Protein AF-A0A2G5SBE0-F1 (afdb_monomer)

Solvent-accessible surface area (backbone atoms only — not comparable to full-atom values): 17166 Å² total; per-residue (Å²): 118,76,70,78,76,49,57,70,68,58,45,41,64,58,53,71,43,64,33,50,46,56,63,40,67,74,51,54,71,70,54,45,53,48,48,51,66,72,38,39,76,61,64,76,64,55,46,28,41,34,40,39,38,59,50,98,74,20,34,34,27,44,30,40,73,41,79,47,102,86,47,60,42,67,47,73,45,75,64,39,30,38,46,42,68,57,83,65,77,87,58,91,88,47,48,80,45,80,55,92,90,40,82,40,39,35,37,75,44,100,82,74,27,42,31,40,42,42,72,88,60,61,66,59,59,50,52,32,47,51,51,49,56,49,39,76,69,69,40,88,84,49,45,45,31,42,36,33,64,39,88,70,78,74,74,67,91,53,84,85,44,59,33,34,37,39,31,52,53,55,70,55,47,63,76,66,56,60,91,70,60,50,53,43,33,40,34,38,35,74,41,86,53,77,73,71,78,94,46,71,74,35,56,21,38,29,39,34,37,36,30,35,26,80,40,50,60,56,50,73,73,55,50,56,21,33,33,38,38,38,38,30,43,60,60,28,64,52,66,57,56,14,53,48,49,41,33,41,76,68,65,74,41,54,84,57,49,77,45,80,47,77,46,71,56,67,63,45,27,67,86,65,49,52,58,77,48,36,38,64,68,34,72,52,77,82,78,56,93,88,58,80,74,85,86,71,97,66,73,71,127

Foldseek 3Di:
DCLVVDPLVVNLVQLVDLLSVLVCLLPDPVSLVSSCVSCVVVLVQFAAWEFEPADQKTFIWTWHFDDDPFATDTDTDDTSEIEHEQPDDDDPPWDWGDWPNDTWTWDQDPVRHIYIYDNDDDPLVVVLRSVVSVCVRSHPPHQYEYEHADLDDRDHPDAPHEYAYAYADVVSVQVPDDPRYAYQHYHYEEPPDPPPVPGCVLVHQEYHYEYEQVCVLVSLVRHQHAYYAYEYDDAHDLLSLLVSLLCVVVVNDNVNHNYYHYHYDDQAHPVRHGPVCSCVSNVHDDDDPPDDDDDDPDGDD

Secondary structure (DSSP, 8-state):
-GGGGS-HHHHHHHHSSHHHHHHHTTS-HHHHHHHHHHSHHHHTT--EEEEEESSSSEEEEEEEEEEETTEEEEEEEEEEEEEEETTSPPPTTPEEEEETTEEEEEEE-TTS-EEEEESSS-HHHHHHHHHHHHHHHH-TTSEEEEEE-SS-------TT-EEEEEES-HHHHHHH--TT-EEEEEEEEEE-PPP-TT-GGGG-SEEEEEEEHHHHHHHHHH--SSEEEEEEES---HHHHHHHHHHHHTTSS-TT--EEEEEE-SSB-TTS-BTTHHHHHTTPPPPPTTSPPPPPSS---

Radius of gyration: 23.08 Å; Cα contacts (8 Å, |Δi|>4): 508; chains: 1; bounding box: 57×35×74 Å

Mean predicted aligned error: 10.97 Å

Structure (mmCIF, N/CA/C/O backbone):
data_AF-A0A2G5SBE0-F1
#
_entry.id   AF-A0A2G5SBE0-F1
#
loop_
_atom_site.group_PDB
_atom_site.id
_atom_site.type_symbol
_atom_site.label_atom_id
_atom_site.label_alt_id
_atom_site.label_comp_id
_atom_site.label_asym_id
_atom_site.label_entity_id
_atom_site.label_seq_id
_atom_site.pdbx_PDB_ins_code
_atom_site.Cartn_x
_atom_site.Cartn_y
_atom_site.Cartn_z
_atom_site.occupancy
_atom_site.B_iso_or_equiv
_atom_site.auth_seq_id
_atom_site.auth_comp_id
_atom_site.auth_asym_id
_atom_site.auth_atom_id
_atom_site.pdbx_PDB_model_num
ATOM 1 N N . MET A 1 1 ? 12.880 -0.432 -35.230 1.00 62.12 1 MET A N 1
ATOM 2 C CA . MET A 1 1 ? 12.682 -1.667 -34.439 1.00 62.12 1 MET A CA 1
ATOM 3 C C . MET A 1 1 ? 11.795 -2.584 -35.266 1.00 62.12 1 MET A C 1
ATOM 5 O O . MET A 1 1 ? 10.717 -2.136 -35.633 1.00 62.12 1 MET A O 1
ATOM 9 N N . LYS A 1 2 ? 12.236 -3.812 -35.580 1.00 76.56 2 LYS A N 1
ATOM 10 C CA . LYS A 1 2 ? 11.525 -4.746 -36.486 1.00 76.56 2 LYS A CA 1
ATOM 11 C C . LYS A 1 2 ? 10.109 -5.113 -36.027 1.00 76.56 2 LYS A C 1
ATOM 13 O O . LYS A 1 2 ? 9.305 -5.589 -36.809 1.00 76.56 2 LYS A O 1
ATOM 18 N N . LEU A 1 3 ? 9.787 -4.847 -34.761 1.00 74.06 3 LEU A N 1
ATOM 19 C CA . LEU A 1 3 ? 8.467 -5.102 -34.196 1.00 74.06 3 LEU A CA 1
ATOM 20 C C . LEU A 1 3 ? 7.331 -4.386 -34.950 1.00 74.06 3 LEU A C 1
ATOM 22 O O . LEU A 1 3 ? 6.236 -4.923 -35.059 1.00 74.06 3 LEU A O 1
ATOM 26 N N . LEU A 1 4 ? 7.617 -3.189 -35.480 1.00 73.25 4 LEU A N 1
ATOM 27 C CA . LEU A 1 4 ? 6.663 -2.378 -36.245 1.00 73.25 4 LEU A CA 1
ATOM 28 C C . LEU A 1 4 ? 6.372 -2.961 -37.640 1.00 73.25 4 LEU A C 1
ATOM 30 O O . LEU A 1 4 ? 5.412 -2.552 -38.281 1.00 73.25 4 LEU A O 1
ATOM 34 N N . GLU A 1 5 ? 7.208 -3.886 -38.118 1.00 84.62 5 GLU A N 1
ATOM 35 C CA . GLU A 1 5 ? 7.083 -4.506 -39.443 1.00 84.62 5 GLU A CA 1
ATOM 36 C C . GLU A 1 5 ? 6.160 -5.734 -39.413 1.00 84.62 5 GLU A C 1
ATOM 38 O O . GLU A 1 5 ? 5.718 -6.201 -40.462 1.00 84.62 5 GLU A O 1
ATOM 43 N N . PHE A 1 6 ? 5.842 -6.261 -38.225 1.00 85.62 6 PHE A N 1
ATOM 44 C CA . PHE A 1 6 ? 4.927 -7.392 -38.092 1.00 85.62 6 PHE A CA 1
ATOM 45 C C . PHE A 1 6 ? 3.464 -6.979 -38.301 1.00 85.62 6 PHE A C 1
ATOM 47 O O . PHE A 1 6 ? 3.088 -5.862 -37.945 1.00 85.62 6 PHE A O 1
ATOM 54 N N . PRO A 1 7 ? 2.598 -7.885 -38.795 1.00 88.81 7 PRO A N 1
ATOM 55 C CA . PRO A 1 7 ? 1.156 -7.660 -38.830 1.00 88.81 7 PRO A CA 1
ATOM 56 C C . PRO A 1 7 ? 0.572 -7.381 -37.440 1.00 88.81 7 PRO A C 1
ATOM 58 O O . PRO A 1 7 ? 1.041 -7.932 -36.444 1.00 88.81 7 PRO A O 1
ATOM 61 N N . VAL A 1 8 ? -0.514 -6.604 -37.383 1.00 85.19 8 VAL A N 1
ATOM 62 C CA . VAL A 1 8 ? -1.186 -6.203 -36.129 1.00 85.19 8 VAL A CA 1
ATOM 63 C C . VAL A 1 8 ? -1.517 -7.398 -35.230 1.00 85.19 8 VAL A C 1
ATOM 65 O O . VAL A 1 8 ? -1.326 -7.311 -34.023 1.00 85.19 8 VAL A O 1
ATOM 68 N N . LEU A 1 9 ? -1.949 -8.527 -35.801 1.00 86.19 9 LEU A N 1
ATOM 69 C CA . LEU A 1 9 ? -2.255 -9.734 -35.025 1.00 86.19 9 LEU A CA 1
ATOM 70 C C . LEU A 1 9 ? -1.014 -10.292 -34.309 1.00 86.19 9 LEU A C 1
ATOM 72 O O . LEU A 1 9 ? -1.076 -10.641 -33.137 1.00 86.19 9 LEU A O 1
ATOM 76 N N . VAL A 1 10 ? 0.135 -10.322 -34.987 1.00 84.94 10 VAL A N 1
ATOM 77 C CA . VAL A 1 10 ? 1.400 -10.787 -34.395 1.00 84.94 10 VAL A CA 1
ATOM 78 C C . VAL A 1 10 ? 1.875 -9.808 -33.322 1.00 84.94 10 VAL A C 1
ATOM 80 O O . VAL A 1 10 ? 2.334 -10.228 -32.265 1.00 84.94 10 VAL A O 1
ATOM 83 N N . GLN A 1 11 ? 1.718 -8.501 -33.555 1.00 84.25 11 GLN A N 1
ATOM 84 C CA . GLN A 1 11 ? 1.995 -7.486 -32.536 1.00 84.25 11 GLN A CA 1
ATOM 85 C C . GLN A 1 11 ? 1.109 -7.682 -31.297 1.00 84.25 11 GLN A C 1
ATOM 87 O O . GLN A 1 11 ? 1.606 -7.608 -30.178 1.00 84.25 11 GLN A O 1
ATOM 92 N N . GLN A 1 12 ? -0.184 -7.972 -31.484 1.00 84.00 12 GLN A N 1
ATOM 93 C CA . GLN A 1 12 ? -1.106 -8.261 -30.385 1.00 84.00 12 GLN A CA 1
ATOM 94 C C . GLN A 1 12 ? -0.644 -9.468 -29.574 1.00 84.00 12 GLN A C 1
ATOM 96 O O . GLN A 1 12 ? -0.510 -9.318 -28.366 1.00 84.00 12 GLN A O 1
ATOM 101 N N . MET A 1 13 ? -0.304 -10.581 -30.229 1.00 85.12 13 MET A N 1
ATOM 102 C CA . MET A 1 13 ? 0.218 -11.780 -29.561 1.00 85.12 13 MET A CA 1
ATOM 103 C C . MET A 1 13 ? 1.490 -11.490 -28.756 1.00 85.12 13 MET A C 1
ATOM 105 O O . MET A 1 13 ? 1.641 -11.954 -27.633 1.00 85.12 13 MET A O 1
ATOM 109 N N . ILE A 1 14 ? 2.403 -10.669 -29.287 1.00 82.56 14 ILE A N 1
ATOM 110 C CA . ILE A 1 14 ? 3.606 -10.255 -28.547 1.00 82.56 14 ILE A CA 1
ATOM 111 C C . ILE A 1 14 ? 3.232 -9.446 -27.295 1.00 82.56 14 ILE A C 1
ATOM 113 O O . ILE A 1 14 ? 3.884 -9.564 -26.259 1.00 82.56 14 ILE A O 1
ATOM 117 N N . PHE A 1 15 ? 2.196 -8.613 -27.372 1.00 83.94 15 PHE A N 1
ATOM 118 C CA . PHE A 1 15 ? 1.782 -7.723 -26.286 1.00 83.94 15 PHE A CA 1
ATOM 119 C C . PHE A 1 15 ? 0.741 -8.309 -25.330 1.00 83.94 15 PHE A C 1
ATOM 121 O O . PHE A 1 15 ? 0.345 -7.607 -24.396 1.00 83.94 15 PHE A O 1
ATOM 128 N N . GLU A 1 16 ? 0.291 -9.546 -25.546 1.00 81.38 16 GLU A N 1
ATOM 129 C CA . GLU A 1 16 ? -0.640 -10.235 -24.645 1.00 81.38 16 GLU A CA 1
ATOM 130 C C . GLU A 1 16 ? -0.050 -10.359 -23.231 1.00 81.38 16 GLU A C 1
ATOM 132 O O . GLU A 1 16 ? -0.753 -10.120 -22.246 1.00 81.38 16 GLU A O 1
ATOM 137 N N . GLU A 1 17 ? 1.264 -10.566 -23.133 1.00 77.50 17 GLU A N 1
ATOM 138 C CA . GLU A 1 17 ? 1.999 -10.638 -21.870 1.00 77.50 17 GLU A CA 1
ATOM 139 C C . GLU A 1 17 ? 2.366 -9.249 -21.316 1.00 77.50 17 GLU A C 1
ATOM 141 O O . GLU A 1 17 ? 2.977 -8.414 -21.995 1.00 77.50 17 GLU A O 1
ATOM 146 N N . MET A 1 18 ? 2.031 -8.976 -20.045 1.00 75.19 18 MET A N 1
ATOM 147 C CA . MET A 1 18 ? 2.367 -7.694 -19.395 1.00 75.19 18 MET A CA 1
ATOM 148 C C . MET A 1 18 ? 3.876 -7.478 -19.241 1.00 75.19 18 MET A C 1
ATOM 150 O O . MET A 1 18 ? 4.334 -6.344 -19.388 1.00 75.19 18 MET A O 1
ATOM 154 N N . THR A 1 19 ? 4.654 -8.543 -19.041 1.00 76.69 19 THR A N 1
ATOM 155 C CA . THR A 1 19 ? 6.123 -8.486 -19.043 1.00 76.69 19 THR A CA 1
ATOM 156 C C . THR A 1 19 ? 6.667 -7.834 -20.315 1.00 76.69 19 THR A C 1
ATOM 158 O O . THR A 1 19 ? 7.518 -6.942 -20.250 1.00 76.69 19 THR A O 1
ATOM 161 N N . ASN A 1 20 ? 6.151 -8.239 -21.479 1.00 74.88 20 ASN A N 1
ATOM 162 C CA . ASN A 1 20 ? 6.606 -7.703 -22.758 1.00 74.88 20 ASN A CA 1
ATOM 163 C C . ASN A 1 20 ? 6.291 -6.212 -22.863 1.00 74.88 20 ASN A C 1
ATOM 165 O O . ASN A 1 20 ? 7.128 -5.441 -23.327 1.00 74.88 20 ASN A O 1
ATOM 169 N N . VAL A 1 21 ? 5.123 -5.781 -22.376 1.00 76.69 21 VAL A N 1
ATOM 170 C CA . VAL A 1 21 ? 4.791 -4.354 -22.328 1.00 76.69 21 VAL A CA 1
ATOM 171 C C . VAL A 1 21 ? 5.797 -3.591 -21.480 1.00 76.69 21 VAL A C 1
ATOM 173 O O . VAL A 1 21 ? 6.358 -2.628 -21.990 1.00 76.69 21 VAL A O 1
ATOM 176 N N . VAL A 1 22 ? 6.080 -4.038 -20.252 1.00 78.44 22 VAL A N 1
ATOM 177 C CA . VAL A 1 22 ? 7.026 -3.364 -19.343 1.00 78.44 22 VAL A CA 1
ATOM 178 C C . VAL A 1 22 ? 8.409 -3.221 -19.969 1.00 78.44 22 VAL A C 1
ATOM 180 O O . VAL A 1 22 ? 8.974 -2.129 -19.957 1.00 78.44 22 VAL A O 1
ATOM 183 N N . LEU A 1 23 ? 8.932 -4.286 -20.578 1.00 76.12 23 LEU A N 1
ATOM 184 C CA . LEU A 1 23 ? 10.208 -4.247 -21.295 1.00 76.12 23 LEU A CA 1
ATOM 185 C C . LEU A 1 23 ? 10.217 -3.201 -22.413 1.00 76.12 23 LEU A C 1
ATOM 187 O O . LEU A 1 23 ? 11.193 -2.475 -22.608 1.00 76.12 23 LEU A O 1
ATOM 191 N N . LEU A 1 24 ? 9.110 -3.098 -23.139 1.00 76.69 24 LEU A N 1
ATOM 192 C CA . LEU A 1 24 ? 8.976 -2.203 -24.278 1.00 76.69 24 LEU A CA 1
ATOM 193 C C . LEU A 1 24 ? 8.643 -0.758 -23.895 1.00 76.69 24 LEU A C 1
ATOM 195 O O . LEU A 1 24 ? 8.804 0.132 -24.733 1.00 76.69 24 LEU A O 1
ATOM 199 N N . LEU A 1 25 ? 8.283 -0.482 -22.636 1.00 78.12 25 LEU A N 1
ATOM 200 C CA . LEU A 1 25 ? 8.197 0.888 -22.107 1.00 78.12 25 LEU A CA 1
ATOM 201 C C . LEU A 1 25 ? 9.547 1.603 -22.105 1.00 78.12 25 LEU A C 1
ATOM 203 O O . LEU A 1 25 ? 9.610 2.830 -22.027 1.00 78.12 25 LEU A O 1
ATOM 207 N N . PHE A 1 26 ? 10.632 0.855 -22.239 1.00 74.69 26 PHE A N 1
ATOM 208 C CA . PHE A 1 26 ? 11.969 1.403 -22.405 1.00 74.69 26 PHE A CA 1
ATOM 209 C C . PHE A 1 26 ? 12.363 1.600 -23.876 1.00 74.69 26 PHE A C 1
ATOM 211 O O . PHE A 1 26 ? 13.450 2.090 -24.175 1.00 74.69 26 PHE A O 1
ATOM 218 N N . GLY A 1 27 ? 11.470 1.240 -24.801 1.00 75.50 27 GLY A N 1
ATOM 219 C CA . GLY A 1 27 ? 11.600 1.483 -26.230 1.00 75.50 27 GLY A CA 1
ATOM 220 C C . GLY A 1 27 ? 11.259 2.920 -26.641 1.00 75.50 27 GLY A C 1
ATOM 221 O O . GLY A 1 27 ? 11.039 3.815 -25.823 1.00 75.50 27 GLY A O 1
ATOM 222 N N . SER A 1 28 ? 11.210 3.150 -27.955 1.00 80.38 28 SER A N 1
ATOM 223 C CA . SER A 1 28 ? 10.923 4.473 -28.519 1.00 80.38 28 SER A CA 1
ATOM 224 C C . SER A 1 28 ? 9.461 4.895 -28.334 1.00 80.38 28 SER A C 1
ATOM 226 O O . SER A 1 28 ? 8.575 4.065 -28.130 1.00 80.38 28 SER A O 1
ATOM 228 N N . PHE A 1 29 ? 9.193 6.197 -28.483 1.00 83.81 29 PHE A N 1
ATOM 229 C CA . PHE A 1 29 ? 7.840 6.767 -28.452 1.00 83.81 29 PHE A CA 1
ATOM 230 C C . PHE A 1 29 ? 6.850 6.004 -29.352 1.00 83.81 29 PHE A C 1
ATOM 232 O O . PHE A 1 29 ? 5.765 5.639 -28.910 1.00 83.81 29 PHE A O 1
ATOM 239 N N . ASN A 1 30 ? 7.263 5.660 -30.575 1.00 84.88 30 ASN A N 1
ATOM 240 C CA . ASN A 1 30 ? 6.417 4.933 -31.527 1.00 84.88 30 ASN A CA 1
ATOM 241 C C . ASN A 1 30 ? 6.014 3.539 -31.023 1.00 84.88 30 ASN A C 1
ATOM 243 O O . ASN A 1 30 ? 4.903 3.090 -31.285 1.00 84.88 30 ASN A O 1
ATOM 247 N N . VAL A 1 31 ? 6.902 2.853 -30.295 1.00 84.69 31 VAL A N 1
ATOM 248 C CA . VAL A 1 31 ? 6.595 1.541 -29.703 1.00 84.69 31 VAL A CA 1
ATOM 249 C C . VAL A 1 31 ? 5.541 1.700 -28.611 1.00 84.69 31 VAL A C 1
ATOM 251 O O . VAL A 1 31 ? 4.576 0.942 -28.586 1.00 84.69 31 VAL A O 1
ATOM 254 N N . LYS A 1 32 ? 5.677 2.723 -27.759 1.00 87.12 32 LYS A N 1
ATOM 255 C CA . LYS A 1 32 ? 4.702 3.022 -26.701 1.00 87.12 32 LYS A CA 1
ATOM 256 C C . LYS A 1 32 ? 3.315 3.309 -27.272 1.00 87.12 32 LYS A C 1
ATOM 258 O O . LYS A 1 32 ? 2.339 2.707 -26.835 1.00 87.12 32 LYS A O 1
ATOM 263 N N . GLU A 1 33 ? 3.228 4.177 -28.276 1.00 86.81 33 GLU A N 1
ATOM 264 C CA . GLU A 1 33 ? 1.952 4.512 -28.916 1.00 86.81 33 GLU A CA 1
ATOM 265 C C . GLU A 1 33 ? 1.315 3.297 -29.600 1.00 86.81 33 GLU A C 1
ATOM 267 O O . GLU A 1 33 ? 0.109 3.078 -29.492 1.00 86.81 33 GLU A O 1
ATOM 272 N N . MET A 1 34 ? 2.118 2.429 -30.217 1.00 84.81 34 MET A N 1
ATOM 273 C CA . MET A 1 34 ? 1.614 1.186 -30.797 1.00 84.81 34 MET A CA 1
ATOM 274 C C . MET A 1 34 ? 1.046 0.232 -29.739 1.00 84.81 34 MET A C 1
ATOM 276 O O . MET A 1 34 ? -0.026 -0.339 -29.949 1.00 84.81 34 MET A O 1
ATOM 280 N N . ILE A 1 35 ? 1.715 0.078 -28.591 1.00 87.69 35 ILE A N 1
ATOM 281 C CA . ILE A 1 35 ? 1.190 -0.725 -27.477 1.00 87.69 35 ILE A CA 1
ATOM 282 C C . ILE A 1 35 ? -0.132 -0.126 -26.987 1.00 87.69 35 ILE A C 1
ATOM 284 O O . ILE A 1 35 ? -1.112 -0.854 -26.848 1.00 87.69 35 ILE A O 1
ATOM 288 N N . LYS A 1 36 ? -0.208 1.199 -26.796 1.00 87.38 36 LYS A N 1
ATOM 289 C CA . LYS A 1 36 ? -1.454 1.872 -26.390 1.00 87.38 36 LYS A CA 1
ATOM 290 C C . LYS A 1 36 ? -2.598 1.626 -27.371 1.00 87.38 36 LYS A C 1
ATOM 292 O O . LYS A 1 36 ? -3.727 1.404 -26.944 1.00 87.38 36 LYS A O 1
ATOM 297 N N . LEU A 1 37 ? -2.326 1.653 -28.675 1.00 86.19 37 LEU A N 1
ATOM 298 C CA . LEU A 1 37 ? -3.336 1.412 -29.708 1.00 86.19 37 LEU A CA 1
ATOM 299 C C . LEU A 1 37 ? -3.804 -0.047 -29.732 1.00 86.19 37 LEU A C 1
ATOM 301 O O . LEU A 1 37 ? -5.005 -0.307 -29.749 1.00 86.19 37 LEU A O 1
ATOM 305 N N . THR A 1 38 ? -2.867 -0.995 -29.708 1.00 85.19 38 THR A N 1
ATOM 306 C CA . THR A 1 38 ? -3.157 -2.434 -29.833 1.00 85.19 38 THR A CA 1
ATOM 307 C C . THR A 1 38 ? -3.736 -3.044 -28.558 1.00 85.19 38 THR A C 1
ATOM 309 O O . THR A 1 38 ? -4.563 -3.948 -28.645 1.00 85.19 38 THR A O 1
ATOM 312 N N . GLN A 1 39 ? -3.350 -2.531 -27.386 1.00 84.81 39 GLN A N 1
ATOM 313 C CA . GLN A 1 39 ? -3.723 -3.064 -26.072 1.00 84.81 39 GLN A CA 1
ATOM 314 C C . GLN A 1 39 ? -4.679 -2.158 -25.289 1.00 84.81 39 GLN A C 1
ATOM 316 O O . GLN A 1 39 ? -4.911 -2.405 -24.107 1.00 84.81 39 GLN A O 1
ATOM 321 N N . ARG A 1 40 ? -5.282 -1.141 -25.925 1.00 84.19 40 ARG A N 1
ATOM 322 C CA . ARG A 1 40 ? -6.143 -0.138 -25.267 1.00 84.19 40 ARG A CA 1
ATOM 323 C C . ARG A 1 40 ? -7.148 -0.746 -24.290 1.00 84.19 40 ARG A C 1
ATOM 325 O O . ARG A 1 40 ? -7.215 -0.337 -23.140 1.00 84.19 40 ARG A O 1
ATOM 332 N N . LYS A 1 41 ? -7.917 -1.747 -24.736 1.00 82.38 41 LYS A N 1
ATOM 333 C CA . LYS A 1 41 ? -8.953 -2.386 -23.908 1.00 82.38 41 LYS A CA 1
ATOM 334 C C . LYS A 1 41 ? -8.368 -3.030 -22.648 1.00 82.38 41 LYS A C 1
ATOM 336 O O . LYS A 1 41 ? -8.990 -2.969 -21.598 1.00 82.38 41 LYS A O 1
ATOM 341 N N . ARG A 1 42 ? -7.190 -3.647 -22.757 1.00 80.69 42 ARG A N 1
ATOM 342 C CA . ARG A 1 42 ? -6.506 -4.289 -21.632 1.00 80.69 42 ARG A CA 1
ATOM 343 C C . ARG A 1 42 ? -5.931 -3.249 -20.675 1.00 80.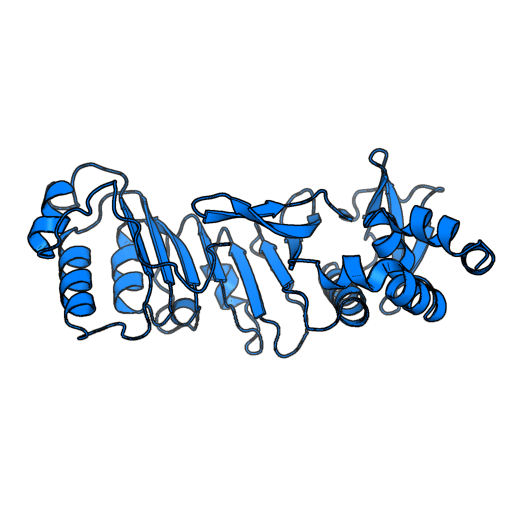69 42 ARG A C 1
ATOM 345 O O . ARG A 1 42 ? -6.151 -3.362 -19.478 1.00 80.69 42 ARG A O 1
ATOM 352 N N . LEU A 1 43 ? -5.261 -2.226 -21.210 1.00 81.62 43 LEU A N 1
ATOM 353 C CA . LEU A 1 43 ? -4.665 -1.141 -20.425 1.00 81.62 43 LEU A CA 1
ATOM 354 C C . LEU A 1 43 ? -5.725 -0.361 -19.632 1.00 81.62 43 LEU A C 1
ATOM 356 O O . LEU A 1 43 ? -5.518 -0.091 -18.457 1.00 81.62 43 LEU A O 1
ATOM 360 N N . ASN A 1 44 ? -6.885 -0.094 -20.238 1.00 79.50 44 ASN A N 1
ATOM 361 C CA . ASN A 1 44 ? -8.004 0.592 -19.581 1.00 79.50 44 ASN A CA 1
ATOM 362 C C . ASN A 1 44 ? -8.672 -0.236 -18.467 1.00 79.50 44 ASN A C 1
ATOM 364 O O . ASN A 1 44 ? -9.447 0.308 -17.690 1.00 79.50 44 ASN A O 1
ATOM 368 N N . ASN A 1 45 ? -8.413 -1.545 -18.411 1.00 77.12 45 ASN A N 1
ATOM 369 C CA . ASN A 1 45 ? -8.995 -2.453 -17.423 1.00 77.12 45 ASN A CA 1
ATOM 370 C C . ASN A 1 45 ? -8.012 -2.813 -16.295 1.00 77.12 45 ASN A C 1
ATOM 372 O O . ASN A 1 45 ? -8.317 -3.691 -15.488 1.00 77.12 45 ASN A O 1
ATOM 376 N N . LEU A 1 46 ? -6.829 -2.193 -16.249 1.00 78.44 46 LEU A N 1
ATOM 377 C CA . LEU A 1 46 ? -5.858 -2.432 -15.184 1.00 78.44 46 LEU A CA 1
ATOM 378 C C . LEU A 1 46 ? -6.377 -1.857 -13.864 1.00 78.44 46 LEU A C 1
ATOM 380 O O . LEU A 1 46 ? -6.768 -0.695 -13.808 1.00 78.44 46 LEU A O 1
ATOM 384 N N . GLY A 1 47 ? -6.365 -2.664 -12.801 1.00 77.19 47 GLY A N 1
ATOM 385 C CA . GLY A 1 47 ? -6.828 -2.213 -11.489 1.00 77.19 47 GLY A CA 1
ATOM 386 C C . GLY A 1 47 ? -5.858 -1.231 -10.834 1.00 77.19 47 GLY A C 1
ATOM 387 O O . GLY A 1 47 ? -6.202 -0.089 -10.544 1.00 77.19 47 GLY A O 1
ATOM 388 N N . SER A 1 48 ? -4.641 -1.695 -10.563 1.00 79.88 48 SER A N 1
ATOM 389 C CA . SER A 1 48 ? -3.627 -0.923 -9.847 1.00 79.88 48 SER A CA 1
ATOM 390 C C . SER A 1 48 ? -2.222 -1.451 -10.104 1.00 79.8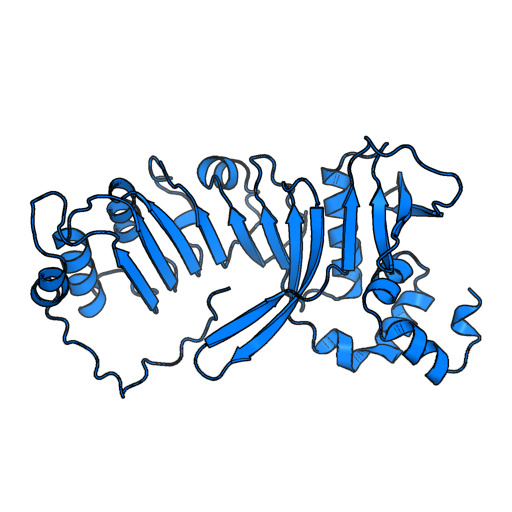8 48 SER A C 1
ATOM 392 O O . SER A 1 48 ? -2.035 -2.620 -10.448 1.00 79.88 48 SER A O 1
ATOM 394 N N . MET A 1 49 ? -1.230 -0.592 -9.895 1.00 82.50 49 MET A N 1
ATOM 395 C CA . MET A 1 49 ? 0.181 -0.941 -9.957 1.00 82.50 49 MET A CA 1
ATOM 396 C C . MET A 1 49 ? 0.780 -0.945 -8.554 1.00 82.50 49 MET A C 1
ATOM 398 O O . MET A 1 49 ? 0.745 0.066 -7.855 1.00 82.50 49 MET A O 1
ATOM 402 N N . VAL A 1 50 ? 1.330 -2.084 -8.140 1.00 82.06 50 VAL A N 1
ATOM 403 C CA . VAL A 1 50 ? 1.830 -2.299 -6.778 1.00 82.06 50 VAL A CA 1
ATOM 404 C C . VAL A 1 50 ? 3.348 -2.373 -6.799 1.00 82.06 50 VAL A C 1
ATOM 406 O O . VAL A 1 50 ? 3.919 -3.240 -7.451 1.00 82.06 50 VAL A O 1
ATOM 409 N N . PHE A 1 51 ? 4.004 -1.486 -6.064 1.00 82.94 51 PHE A N 1
ATOM 410 C CA . PHE A 1 51 ? 5.441 -1.516 -5.835 1.00 82.94 51 PHE A CA 1
ATOM 411 C C . PHE A 1 51 ? 5.727 -2.143 -4.476 1.00 82.94 51 PHE A C 1
ATOM 413 O O . PHE A 1 51 ? 5.451 -1.540 -3.439 1.00 82.94 51 PHE A O 1
ATOM 420 N N . CYS A 1 52 ? 6.316 -3.334 -4.475 1.00 80.12 52 CYS A N 1
ATOM 421 C CA . CYS A 1 52 ? 6.782 -4.008 -3.272 1.00 80.12 52 CYS A CA 1
ATOM 422 C C . CYS A 1 52 ? 8.268 -3.712 -3.073 1.00 80.12 52 CYS A C 1
ATOM 424 O O . CYS A 1 52 ? 9.125 -4.189 -3.815 1.00 80.12 52 CYS A O 1
ATOM 426 N N . THR A 1 53 ? 8.567 -2.906 -2.061 1.00 76.38 53 THR A N 1
ATOM 427 C CA . THR A 1 53 ? 9.917 -2.462 -1.704 1.00 76.38 53 THR A CA 1
ATOM 428 C C . THR A 1 53 ? 10.248 -2.856 -0.262 1.00 76.38 53 THR A C 1
ATOM 430 O O . THR A 1 53 ? 9.382 -3.183 0.548 1.00 76.38 53 THR A O 1
ATOM 433 N N . GLY A 1 54 ? 11.527 -2.869 0.095 1.00 68.56 54 GLY A N 1
ATOM 434 C CA . GLY A 1 54 ? 11.982 -3.216 1.441 1.00 68.56 54 GLY A CA 1
ATOM 435 C C . GLY A 1 54 ? 11.943 -4.712 1.771 1.00 68.56 54 GLY A C 1
ATOM 436 O O . GLY A 1 54 ? 12.231 -5.074 2.910 1.00 68.56 54 GLY A O 1
ATOM 437 N N . SER A 1 55 ? 11.611 -5.572 0.807 1.00 65.31 55 SER A N 1
ATOM 438 C CA . SER A 1 55 ? 11.772 -7.030 0.851 1.00 65.31 55 SER A CA 1
ATOM 439 C C . SER A 1 55 ? 13.106 -7.460 0.213 1.00 65.31 55 SER A C 1
ATOM 441 O O . SER A 1 55 ? 13.706 -6.688 -0.535 1.00 65.31 55 SER A O 1
ATOM 443 N N . PRO A 1 56 ? 13.589 -8.694 0.467 1.00 61.66 56 PRO A N 1
ATOM 444 C CA . PRO A 1 56 ? 14.749 -9.251 -0.239 1.00 61.66 56 PRO A CA 1
ATOM 445 C C . PRO A 1 56 ? 14.547 -9.326 -1.761 1.00 61.66 56 PRO A C 1
ATOM 447 O O . PRO A 1 56 ? 15.501 -9.137 -2.510 1.00 61.66 56 PRO A O 1
ATOM 450 N N . ASN A 1 57 ? 13.301 -9.554 -2.190 1.00 69.00 57 ASN A N 1
ATOM 451 C CA . ASN A 1 57 ? 12.869 -9.554 -3.584 1.00 69.00 57 ASN A CA 1
ATOM 452 C C . ASN A 1 57 ? 11.932 -8.363 -3.785 1.00 69.00 57 ASN A C 1
ATOM 454 O O . ASN A 1 57 ? 10.773 -8.419 -3.368 1.00 69.00 57 ASN A O 1
ATOM 458 N N . GLU A 1 58 ? 12.448 -7.270 -4.337 1.00 80.62 58 GLU A N 1
ATOM 459 C CA . GLU A 1 58 ? 11.633 -6.102 -4.665 1.00 80.62 58 GLU A CA 1
ATOM 460 C C . GLU A 1 58 ? 11.014 -6.301 -6.035 1.00 80.62 58 GLU A C 1
ATOM 462 O O . GLU A 1 58 ? 11.688 -6.726 -6.970 1.00 80.62 58 GLU A O 1
ATOM 467 N N . GLU A 1 59 ? 9.722 -6.043 -6.156 1.00 85.31 59 GLU A N 1
ATOM 468 C CA . GLU A 1 59 ? 8.963 -6.412 -7.347 1.00 85.31 59 GLU A CA 1
ATOM 469 C C . GLU A 1 59 ? 7.877 -5.366 -7.616 1.00 85.31 59 GLU A C 1
ATOM 471 O O . GLU A 1 59 ? 7.363 -4.719 -6.701 1.00 85.31 59 GLU A O 1
ATOM 476 N N . VAL A 1 60 ? 7.542 -5.189 -8.891 1.00 84.88 60 VAL A N 1
ATOM 477 C CA . VAL A 1 60 ? 6.375 -4.428 -9.332 1.00 84.88 60 VAL A CA 1
ATOM 478 C C . VAL A 1 60 ? 5.348 -5.412 -9.869 1.00 84.88 60 VAL A C 1
ATOM 480 O O . VAL A 1 60 ? 5.671 -6.277 -10.687 1.00 84.88 60 VAL A O 1
ATOM 483 N N . TYR A 1 61 ? 4.110 -5.258 -9.418 1.00 83.38 61 TYR A N 1
ATOM 484 C CA . TYR A 1 61 ? 2.976 -6.096 -9.783 1.00 83.38 61 TYR A CA 1
ATOM 485 C C . TYR A 1 61 ? 1.864 -5.259 -10.391 1.00 83.38 61 TYR A C 1
ATOM 487 O O . TYR A 1 61 ? 1.768 -4.045 -10.188 1.00 83.38 61 TYR A O 1
ATOM 495 N N . ILE A 1 62 ? 0.965 -5.956 -11.070 1.00 77.88 62 ILE A N 1
ATOM 496 C CA . ILE A 1 62 ? -0.364 -5.452 -11.380 1.00 77.88 62 ILE A CA 1
ATOM 497 C C . ILE A 1 62 ? -1.325 -6.169 -10.447 1.00 77.88 62 ILE A C 1
ATOM 499 O O . ILE A 1 62 ? -1.299 -7.391 -10.334 1.00 77.88 62 ILE A O 1
ATOM 503 N N . SER A 1 63 ? -2.174 -5.416 -9.761 1.00 72.69 63 SER A N 1
ATOM 504 C CA . SER A 1 63 ? -3.283 -5.999 -9.017 1.00 72.69 63 SER A CA 1
ATOM 505 C C . SER A 1 63 ? -4.588 -5.628 -9.693 1.00 72.69 63 SER A C 1
ATOM 507 O O . SER A 1 63 ? -4.846 -4.456 -9.979 1.00 72.69 63 SER A O 1
ATOM 509 N N . ASN A 1 64 ? -5.413 -6.644 -9.924 1.00 66.12 64 ASN A N 1
ATOM 510 C CA . ASN A 1 64 ? -6.780 -6.474 -10.382 1.00 66.12 64 ASN A CA 1
ATOM 511 C C . ASN A 1 64 ? -7.725 -6.710 -9.200 1.00 66.12 64 ASN A C 1
ATOM 513 O O . ASN A 1 64 ? -7.530 -7.615 -8.386 1.00 66.12 64 ASN A O 1
ATOM 517 N N . ILE A 1 65 ? -8.759 -5.876 -9.094 1.00 56.62 65 ILE A N 1
ATOM 518 C CA . ILE A 1 65 ? -9.815 -6.069 -8.099 1.00 56.62 65 ILE A CA 1
ATOM 519 C C . ILE A 1 65 ? -10.764 -7.127 -8.651 1.00 56.62 65 ILE A C 1
ATOM 521 O O . ILE A 1 65 ? -11.427 -6.900 -9.662 1.00 56.62 65 ILE A O 1
ATOM 525 N N . ILE A 1 66 ? -10.853 -8.271 -7.978 1.00 52.53 66 ILE A N 1
ATOM 526 C CA . ILE A 1 66 ? -11.841 -9.299 -8.289 1.00 52.53 66 ILE A CA 1
ATOM 527 C C . ILE A 1 66 ? -12.975 -9.183 -7.280 1.00 52.53 66 ILE A C 1
ATOM 529 O O . ILE A 1 66 ? -12.774 -9.198 -6.066 1.00 52.53 66 ILE A O 1
ATOM 533 N N . TYR A 1 67 ? -14.201 -9.071 -7.778 1.00 43.56 67 TYR A N 1
ATOM 534 C CA . TYR A 1 67 ? -15.386 -9.107 -6.933 1.00 43.56 67 TYR A CA 1
ATOM 535 C C . TYR A 1 67 ? -15.745 -10.565 -6.662 1.00 43.56 67 TYR A C 1
ATOM 537 O O . TYR A 1 67 ? -16.414 -11.205 -7.470 1.00 43.56 67 TYR A O 1
ATOM 545 N N . ASN A 1 68 ? -15.299 -11.100 -5.526 1.00 38.22 68 ASN A N 1
ATOM 546 C CA . ASN A 1 68 ? -15.866 -12.343 -5.022 1.00 38.22 68 ASN A CA 1
ATOM 547 C C . ASN A 1 68 ? -17.162 -12.011 -4.266 1.00 38.22 68 ASN A C 1
ATOM 549 O O . ASN A 1 68 ? -17.269 -10.928 -3.692 1.00 38.22 68 ASN A O 1
ATOM 553 N N . GLN A 1 69 ? -18.143 -12.918 -4.265 1.00 4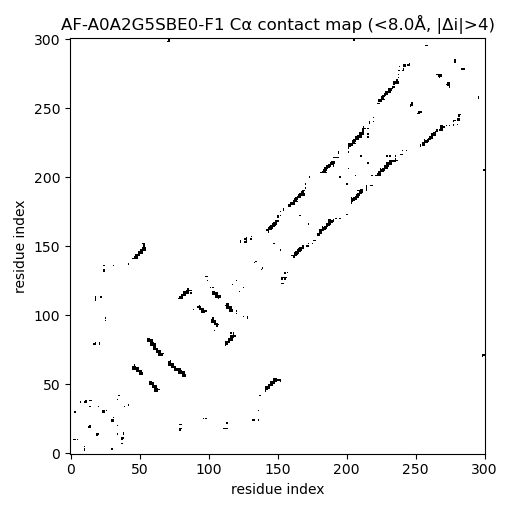1.06 69 GLN A N 1
ATOM 554 C CA . GLN A 1 69 ? -19.572 -12.685 -3.953 1.00 41.06 69 GLN A CA 1
ATOM 555 C C . GLN A 1 69 ? -19.901 -11.985 -2.611 1.00 41.06 69 GLN A C 1
ATOM 557 O O . GLN A 1 69 ? -21.063 -11.695 -2.343 1.00 41.06 69 GLN A O 1
ATOM 562 N N . VAL A 1 70 ? -18.914 -11.696 -1.760 1.00 48.06 70 VAL A N 1
ATOM 563 C CA . VAL A 1 70 ? -19.096 -11.054 -0.451 1.00 48.06 70 VAL A CA 1
ATOM 564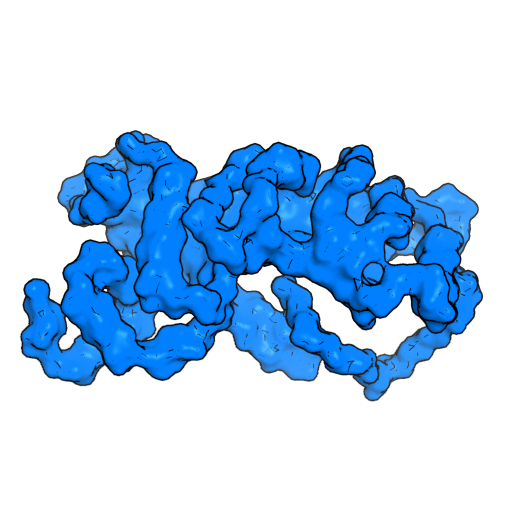 C C . VAL A 1 70 ? -18.095 -9.915 -0.188 1.00 48.06 70 VAL A C 1
ATOM 566 O O . VAL A 1 70 ? -18.380 -9.050 0.639 1.00 48.06 70 VAL A O 1
ATOM 569 N N . LYS A 1 71 ? -16.940 -9.864 -0.875 1.00 42.84 71 LYS A N 1
ATOM 570 C CA . LYS A 1 71 ? -15.929 -8.802 -0.721 1.00 42.84 71 LYS A CA 1
ATOM 571 C C . LYS A 1 71 ? -15.111 -8.616 -2.005 1.00 42.84 71 LYS A C 1
ATOM 573 O O . LYS A 1 71 ? -14.777 -9.615 -2.644 1.00 42.84 71 LYS A O 1
ATOM 578 N N . PRO A 1 72 ? -14.723 -7.376 -2.349 1.00 43.75 72 PRO A N 1
ATOM 579 C CA . PRO A 1 72 ? -13.621 -7.172 -3.280 1.00 43.75 72 PRO A CA 1
ATOM 580 C C . PRO A 1 72 ? -12.379 -7.854 -2.695 1.00 43.75 72 PRO A C 1
ATOM 582 O O . PRO A 1 72 ? -11.993 -7.581 -1.560 1.00 43.75 72 PRO A O 1
ATOM 585 N N . VAL A 1 73 ? -11.805 -8.791 -3.440 1.00 48.19 73 VAL A N 1
ATOM 586 C CA . VAL A 1 73 ? -10.521 -9.415 -3.132 1.00 48.19 73 VAL A CA 1
ATOM 587 C C . VAL A 1 73 ? -9.562 -8.942 -4.208 1.00 48.19 73 VAL A C 1
ATOM 589 O O . VAL A 1 73 ? -9.793 -9.156 -5.399 1.00 48.19 73 VAL A O 1
ATOM 592 N N . ARG A 1 74 ? -8.498 -8.254 -3.799 1.00 55.16 74 ARG A N 1
ATOM 593 C CA . ARG A 1 74 ? -7.399 -7.936 -4.703 1.00 55.16 74 ARG A CA 1
ATOM 594 C C . ARG A 1 74 ? -6.600 -9.207 -4.930 1.00 55.16 74 ARG A C 1
ATOM 596 O O . ARG A 1 74 ? -5.946 -9.706 -4.019 1.00 55.16 74 ARG A O 1
ATOM 603 N N . GLU A 1 75 ? -6.681 -9.741 -6.141 1.00 57.66 75 GLU A N 1
ATOM 604 C CA . GLU A 1 75 ? -5.741 -10.764 -6.573 1.00 57.66 75 GLU A CA 1
ATOM 605 C C . GLU A 1 75 ? -4.505 -10.018 -7.080 1.00 57.66 75 GLU A C 1
ATOM 607 O O . GLU A 1 75 ? -4.564 -9.216 -8.021 1.00 57.66 75 GLU A O 1
ATOM 612 N N . ILE A 1 76 ? -3.393 -10.186 -6.366 1.00 55.81 76 ILE A N 1
ATOM 613 C CA . ILE A 1 76 ? -2.089 -9.762 -6.867 1.00 55.81 76 ILE A CA 1
ATOM 614 C C . ILE A 1 76 ? -1.806 -10.688 -8.046 1.00 55.81 76 ILE A C 1
ATOM 616 O O . ILE A 1 76 ? -1.732 -11.902 -7.857 1.00 55.81 76 ILE A O 1
ATOM 620 N N . GLN A 1 77 ? -1.702 -10.139 -9.254 1.00 63.25 77 GLN A N 1
ATOM 621 C CA . GLN A 1 77 ? -1.242 -10.937 -10.383 1.00 63.25 77 GLN A CA 1
ATOM 622 C C . GLN A 1 77 ? 0.265 -11.154 -10.288 1.00 63.25 77 GLN A C 1
ATOM 624 O O . GLN A 1 77 ? 0.957 -10.542 -9.476 1.00 63.25 77 GLN A O 1
ATOM 629 N N . GLU A 1 78 ? 0.771 -12.034 -11.140 1.00 65.12 78 GLU A N 1
ATOM 630 C CA . GLU A 1 78 ? 2.190 -12.332 -11.248 1.00 65.12 78 GLU A CA 1
ATOM 631 C C . GLU A 1 78 ? 3.059 -11.058 -11.383 1.00 65.12 78 GLU A C 1
ATOM 633 O O . GLU A 1 78 ? 2.640 -10.056 -11.976 1.00 65.12 78 GLU A O 1
ATOM 638 N N . PRO A 1 79 ? 4.276 -11.067 -10.815 1.00 76.50 79 PRO A N 1
ATOM 639 C CA . PRO A 1 79 ? 5.206 -9.944 -10.885 1.00 76.50 79 PRO A CA 1
ATOM 640 C C . PRO A 1 79 ? 5.596 -9.632 -12.328 1.00 76.50 79 PRO A C 1
ATOM 642 O O . PRO A 1 79 ? 6.108 -10.490 -13.044 1.00 76.50 79 PRO A O 1
ATOM 645 N N . ILE A 1 80 ? 5.435 -8.369 -12.718 1.00 84.56 80 ILE A N 1
ATOM 646 C CA . ILE A 1 80 ? 5.744 -7.885 -14.072 1.00 84.56 80 ILE A CA 1
ATOM 647 C C . ILE A 1 80 ? 7.178 -7.364 -14.202 1.00 84.56 80 ILE A C 1
ATOM 649 O O . ILE A 1 80 ? 7.673 -7.185 -15.313 1.00 84.56 80 ILE A O 1
ATOM 653 N N . LEU A 1 81 ? 7.841 -7.088 -13.074 1.00 86.88 81 LEU A N 1
ATOM 654 C CA . LEU A 1 81 ? 9.221 -6.615 -13.013 1.00 86.88 81 LEU A CA 1
ATOM 655 C C . LEU A 1 81 ? 9.829 -6.931 -11.645 1.00 86.88 81 LEU A C 1
ATOM 657 O O . LEU A 1 81 ? 9.267 -6.558 -10.621 1.00 86.88 81 LEU A O 1
ATOM 661 N N . GLY A 1 82 ? 10.998 -7.564 -11.625 1.00 86.44 82 GLY A N 1
ATOM 662 C CA . GLY A 1 82 ? 11.840 -7.668 -10.435 1.00 86.44 82 GLY A CA 1
ATOM 663 C C . GLY A 1 82 ? 12.842 -6.518 -10.351 1.00 86.44 82 GLY A C 1
ATOM 664 O O . GLY A 1 82 ? 13.287 -6.000 -11.372 1.00 86.44 82 GLY A O 1
ATOM 665 N N . ILE A 1 83 ? 13.227 -6.136 -9.141 1.00 83.69 83 ILE A N 1
ATOM 666 C CA . ILE A 1 83 ? 14.262 -5.146 -8.846 1.00 83.69 83 ILE A CA 1
ATOM 667 C C . ILE A 1 83 ? 15.265 -5.807 -7.899 1.00 83.69 83 ILE A C 1
ATOM 669 O O . ILE A 1 83 ? 14.925 -6.224 -6.792 1.00 83.69 83 ILE A O 1
ATOM 673 N N . ALA A 1 84 ? 16.515 -5.909 -8.337 1.00 78.75 84 ALA A N 1
ATOM 674 C CA . ALA A 1 84 ? 17.572 -6.583 -7.599 1.00 78.75 84 ALA A CA 1
ATOM 675 C C . ALA A 1 84 ? 18.778 -5.670 -7.360 1.00 78.75 84 ALA A C 1
ATOM 677 O O . ALA A 1 84 ? 19.247 -4.961 -8.256 1.00 78.75 84 ALA A O 1
ATOM 678 N N . GLY A 1 85 ? 19.284 -5.706 -6.125 1.00 68.69 85 GLY A N 1
ATOM 679 C CA . GLY A 1 85 ? 20.441 -4.926 -5.695 1.00 68.69 85 GLY A CA 1
ATOM 680 C C . GLY A 1 85 ? 21.783 -5.516 -6.126 1.00 68.69 85 GLY A C 1
ATOM 681 O O . GLY A 1 85 ? 21.911 -6.713 -6.376 1.00 68.69 85 GLY A O 1
ATOM 682 N N . GLY A 1 86 ? 22.797 -4.648 -6.173 1.00 57.56 86 GLY A N 1
ATOM 683 C CA . GLY A 1 86 ? 24.127 -4.844 -6.771 1.00 57.56 86 GLY A CA 1
ATOM 684 C C . GLY A 1 86 ? 25.057 -5.928 -6.207 1.00 57.56 86 GLY A C 1
ATOM 685 O O . GLY A 1 86 ? 26.268 -5.804 -6.357 1.00 57.56 86 GLY A O 1
ATOM 686 N N . TYR A 1 87 ? 24.543 -6.982 -5.573 1.00 56.47 87 TYR A N 1
ATOM 687 C CA . TYR A 1 87 ? 25.311 -8.204 -5.299 1.00 56.47 87 TYR A CA 1
ATOM 688 C C . TYR A 1 87 ? 25.330 -9.168 -6.495 1.00 56.47 87 TYR A C 1
ATOM 690 O O . TYR A 1 87 ? 26.175 -10.063 -6.542 1.00 56.47 87 TYR A O 1
ATOM 698 N N . MET A 1 88 ? 24.441 -8.984 -7.476 1.00 58.94 88 MET A N 1
ATOM 699 C CA . MET A 1 88 ? 24.498 -9.745 -8.721 1.00 58.94 88 MET A CA 1
ATOM 700 C C . MET A 1 88 ? 25.602 -9.199 -9.627 1.00 58.94 88 MET A C 1
ATOM 702 O O . MET A 1 88 ? 25.611 -8.020 -9.986 1.00 58.94 88 MET A O 1
ATOM 706 N N . LYS A 1 89 ? 26.554 -10.063 -9.993 1.00 61.38 89 LYS A N 1
ATOM 707 C CA . LYS A 1 89 ? 27.550 -9.737 -11.014 1.00 61.38 89 LYS A CA 1
ATOM 708 C C . LYS A 1 89 ? 26.837 -9.685 -12.359 1.00 61.38 89 LYS A C 1
ATOM 710 O O . LYS A 1 89 ? 26.233 -10.670 -12.757 1.00 61.38 89 LYS A O 1
ATOM 715 N N . VAL A 1 90 ? 26.924 -8.540 -13.031 1.00 62.56 90 VAL A N 1
ATOM 716 C CA . VAL A 1 90 ? 26.404 -8.359 -14.391 1.00 62.56 90 VAL A CA 1
ATOM 717 C C . VAL A 1 90 ? 27.020 -9.420 -15.303 1.00 62.56 90 VAL A C 1
ATOM 719 O O . VAL A 1 90 ? 28.246 -9.492 -15.430 1.00 62.56 90 VAL A O 1
ATOM 722 N N . GLU A 1 91 ? 26.177 -10.239 -15.926 1.00 66.81 91 GLU A N 1
ATOM 723 C CA . GLU A 1 91 ? 26.594 -11.258 -16.891 1.00 66.81 91 GLU A CA 1
ATOM 724 C C . GLU A 1 91 ? 26.514 -10.718 -18.328 1.00 66.81 91 GLU A C 1
ATOM 726 O O . GLU A 1 91 ? 25.899 -9.683 -18.592 1.00 66.81 91 GLU A O 1
ATOM 731 N N . LYS A 1 92 ? 27.165 -11.402 -19.278 1.00 61.97 92 LYS A N 1
ATOM 732 C CA . LYS A 1 92 ? 27.271 -10.938 -20.676 1.00 61.97 92 LYS A CA 1
ATOM 733 C C . LYS A 1 92 ? 25.928 -10.833 -21.405 1.00 61.97 92 LYS A C 1
ATOM 735 O O . LYS A 1 92 ? 25.838 -10.063 -22.356 1.00 61.97 92 LYS A O 1
ATOM 740 N N . ASP A 1 93 ? 24.914 -11.561 -20.951 1.00 72.19 93 ASP A N 1
ATOM 741 C CA . ASP A 1 93 ? 23.632 -11.688 -21.654 1.00 72.19 93 ASP A CA 1
ATOM 742 C C . ASP A 1 93 ? 22.597 -10.646 -21.195 1.00 72.19 93 ASP A C 1
ATOM 744 O O . ASP A 1 93 ? 21.432 -10.677 -21.591 1.00 72.19 93 ASP A O 1
ATOM 748 N N . TRP A 1 94 ? 23.015 -9.699 -20.351 1.00 80.62 94 TRP A N 1
ATOM 749 C CA . TRP A 1 94 ? 22.167 -8.616 -19.867 1.00 80.62 94 TRP A CA 1
ATOM 750 C C . TRP A 1 94 ? 22.120 -7.484 -20.890 1.00 80.62 94 TRP A C 1
ATOM 752 O O . TRP A 1 94 ? 23.141 -7.094 -21.461 1.00 80.62 94 TRP A O 1
ATOM 762 N N . PHE A 1 95 ? 20.940 -6.901 -21.095 1.00 81.38 95 PHE A N 1
ATOM 763 C CA . PHE A 1 95 ? 20.786 -5.755 -21.987 1.00 81.38 95 PHE A CA 1
A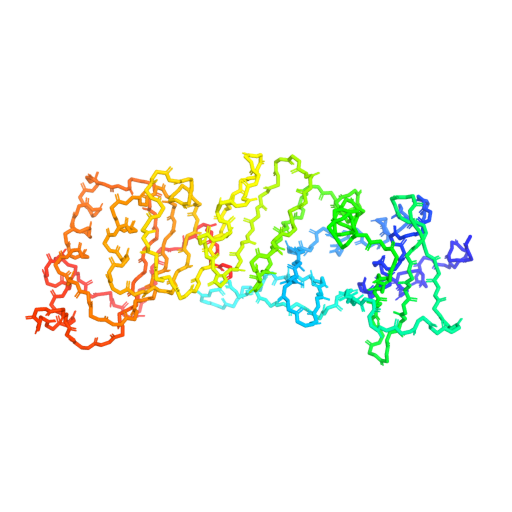TOM 764 C C . PHE A 1 95 ? 20.736 -4.445 -21.198 1.00 81.38 95 PHE A C 1
ATOM 766 O O . PHE A 1 95 ? 20.280 -4.389 -20.056 1.00 81.38 95 PHE A O 1
ATOM 773 N N . GLN A 1 96 ? 21.237 -3.377 -21.818 1.00 81.25 96 GLN A N 1
ATOM 774 C CA . GLN A 1 96 ? 21.343 -2.058 -21.203 1.00 81.25 96 GLN A CA 1
ATOM 775 C C . GLN A 1 96 ? 20.249 -1.128 -21.712 1.00 81.25 96 GLN A C 1
ATOM 777 O O . GLN A 1 96 ? 20.009 -1.023 -22.916 1.00 81.25 96 GLN A O 1
ATOM 782 N N . VAL A 1 97 ? 19.647 -0.389 -20.790 1.00 79.75 97 VAL A N 1
ATOM 783 C CA . VAL A 1 97 ? 18.681 0.667 -21.078 1.00 79.75 97 VAL A CA 1
ATOM 784 C C . VAL A 1 97 ? 19.138 1.938 -20.382 1.00 79.75 97 VAL A C 1
ATOM 786 O O . VAL A 1 97 ? 19.447 1.933 -19.192 1.00 79.75 97 VAL A O 1
ATOM 789 N N . LYS A 1 98 ? 19.139 3.058 -21.107 1.00 78.81 98 LYS A N 1
ATOM 790 C CA . LYS A 1 98 ? 19.363 4.368 -20.497 1.00 78.81 98 LYS A CA 1
ATOM 791 C C . LYS A 1 98 ? 18.065 4.875 -19.865 1.00 78.81 98 LYS A C 1
ATOM 793 O O . LYS A 1 98 ? 17.118 5.165 -20.592 1.00 78.81 98 LYS A O 1
ATOM 798 N N . MET A 1 99 ? 18.023 5.039 -18.542 1.00 76.12 99 MET A N 1
ATOM 799 C CA . MET A 1 99 ? 16.912 5.705 -17.847 1.00 76.12 99 MET A CA 1
ATOM 800 C C . MET A 1 99 ? 17.451 6.759 -16.884 1.00 76.12 99 MET A C 1
ATOM 802 O O . MET A 1 99 ? 18.419 6.523 -16.170 1.00 76.12 99 MET A O 1
ATOM 806 N N . CYS A 1 100 ? 16.824 7.938 -16.864 1.00 74.69 100 CYS A N 1
ATOM 807 C CA . CYS A 1 100 ? 17.241 9.061 -16.013 1.00 74.69 100 CYS A CA 1
ATOM 808 C C . CYS A 1 100 ? 18.721 9.447 -16.128 1.00 74.69 100 CYS A C 1
ATOM 810 O O . CYS A 1 100 ? 19.351 9.838 -15.154 1.00 74.69 100 CYS A O 1
ATOM 812 N N . GLY A 1 101 ? 19.277 9.337 -17.334 1.00 76.06 101 GLY A N 1
ATOM 813 C CA . GLY A 1 101 ? 20.686 9.640 -17.586 1.00 76.06 101 GLY A CA 1
ATOM 814 C C . GLY A 1 101 ? 21.645 8.492 -17.271 1.00 76.06 101 GLY A C 1
ATOM 815 O O . GLY A 1 101 ? 22.738 8.495 -17.826 1.00 76.06 101 GLY A O 1
ATOM 816 N N . GLU A 1 102 ? 21.209 7.487 -16.511 1.00 77.50 102 GLU A N 1
ATOM 817 C CA . GLU A 1 102 ? 22.012 6.339 -16.087 1.00 77.50 102 GLU A CA 1
ATOM 818 C C . GLU A 1 102 ? 21.784 5.113 -16.976 1.00 77.50 102 GLU A C 1
ATOM 820 O O . GLU A 1 102 ? 20.705 4.923 -17.543 1.00 77.50 102 GLU A O 1
ATOM 825 N N . LEU A 1 103 ? 22.806 4.262 -17.093 1.00 79.25 103 LEU A N 1
ATOM 826 C CA . LEU A 1 103 ? 22.684 2.953 -17.733 1.00 79.25 103 LEU A CA 1
ATOM 827 C C . LEU A 1 103 ? 22.254 1.918 -16.698 1.00 79.25 103 LEU A C 1
ATOM 829 O O . LEU A 1 103 ? 22.976 1.635 -15.742 1.00 79.25 103 LEU A O 1
ATOM 833 N N . ILE A 1 104 ? 21.080 1.343 -16.922 1.00 80.62 104 ILE A N 1
ATOM 834 C CA . ILE A 1 104 ? 20.494 0.299 -16.092 1.00 80.62 104 ILE A CA 1
ATOM 835 C C . ILE A 1 104 ? 20.521 -1.007 -16.865 1.00 80.62 104 ILE A C 1
ATOM 837 O O . ILE A 1 104 ? 20.271 -1.041 -18.072 1.00 80.62 104 ILE A O 1
ATOM 841 N N . TYR A 1 105 ? 20.824 -2.083 -16.152 1.00 82.19 105 TYR A N 1
ATOM 842 C CA . TYR A 1 105 ? 20.911 -3.407 -16.732 1.00 82.19 105 TYR A CA 1
ATOM 843 C C . TYR A 1 105 ? 19.653 -4.201 -16.432 1.00 82.19 105 TYR A C 1
ATOM 845 O O . TYR A 1 105 ? 19.120 -4.159 -15.322 1.00 82.19 105 TYR A O 1
ATOM 853 N N . PHE A 1 106 ? 19.217 -4.954 -17.429 1.00 81.56 106 PHE A N 1
ATOM 854 C CA . PHE A 1 106 ? 18.086 -5.851 -17.329 1.00 81.56 106 PHE A CA 1
ATOM 855 C C . PHE A 1 106 ? 18.510 -7.265 -17.709 1.00 81.56 106 PHE A C 1
ATOM 857 O O . PHE A 1 106 ? 19.249 -7.480 -18.673 1.00 81.56 106 PHE A O 1
ATOM 864 N N . GLN A 1 107 ? 17.980 -8.224 -16.964 1.00 81.69 107 GLN A N 1
ATOM 865 C CA . GLN A 1 107 ? 18.048 -9.647 -17.250 1.00 81.69 107 GLN A CA 1
ATOM 866 C C . GLN A 1 107 ? 16.625 -10.170 -17.432 1.00 81.69 107 GLN A C 1
ATOM 868 O O . GLN A 1 107 ? 15.729 -9.782 -16.691 1.00 81.69 107 GLN A O 1
ATOM 873 N N . ILE A 1 108 ? 16.398 -11.060 -18.392 1.00 77.12 108 ILE A N 1
ATOM 874 C CA . ILE A 1 108 ? 15.166 -11.856 -18.420 1.00 77.12 108 ILE A CA 1
ATOM 875 C C . ILE A 1 108 ? 15.454 -13.106 -17.595 1.00 77.12 108 ILE A C 1
ATOM 877 O O . ILE A 1 108 ? 16.405 -13.822 -17.897 1.00 77.12 108 ILE A O 1
ATOM 881 N N . SER A 1 109 ? 14.703 -13.326 -16.518 1.00 72.31 109 SER A N 1
ATOM 882 C CA . SER A 1 109 ? 14.909 -14.495 -15.664 1.00 72.31 109 SER A CA 1
ATOM 883 C C . SER A 1 109 ? 14.288 -15.757 -16.261 1.00 72.31 109 SER A C 1
ATOM 885 O O . SER A 1 109 ? 13.451 -15.687 -17.161 1.00 72.31 109 SER A O 1
ATOM 887 N N . ASP A 1 110 ? 14.628 -16.910 -15.684 1.00 65.19 110 ASP A N 1
ATOM 888 C CA . ASP A 1 110 ? 14.144 -18.235 -16.109 1.00 65.19 110 ASP A CA 1
ATOM 889 C C . ASP A 1 110 ? 12.617 -18.413 -16.013 1.00 65.19 110 ASP A C 1
ATOM 891 O O . ASP A 1 110 ? 12.054 -19.347 -16.576 1.00 65.19 110 ASP A O 1
ATOM 895 N N . ILE A 1 111 ? 11.935 -17.499 -15.320 1.00 65.62 111 ILE A N 1
ATOM 896 C CA . ILE A 1 111 ? 10.469 -17.428 -15.235 1.00 65.62 111 ILE A CA 1
ATOM 897 C C . ILE A 1 111 ? 9.886 -16.354 -16.168 1.00 65.62 111 ILE A C 1
ATOM 899 O O . ILE A 1 111 ? 8.819 -15.817 -15.898 1.00 65.62 111 ILE A O 1
ATOM 903 N N . TYR A 1 112 ? 10.601 -16.017 -17.249 1.00 67.50 112 TYR A N 1
ATOM 904 C CA . TYR A 1 112 ? 10.202 -15.073 -18.304 1.00 67.50 112 TYR A CA 1
ATOM 905 C C . TYR A 1 112 ? 9.740 -13.704 -17.799 1.00 67.50 112 TYR A C 1
ATOM 907 O O . TYR A 1 112 ? 8.906 -13.058 -18.429 1.00 67.50 112 TYR A O 1
ATOM 915 N N . ARG A 1 113 ? 10.304 -13.228 -16.683 1.00 76.94 113 ARG A N 1
ATOM 916 C CA . ARG A 1 113 ? 10.065 -11.874 -16.168 1.00 76.94 113 ARG A CA 1
ATOM 917 C C . ARG A 1 113 ? 11.350 -11.052 -16.219 1.00 76.94 113 ARG A C 1
ATOM 919 O O . ARG A 1 113 ? 12.439 -11.601 -16.028 1.00 76.94 113 ARG A O 1
ATOM 926 N N . PRO A 1 114 ? 11.262 -9.738 -16.452 1.00 82.69 114 PRO A N 1
ATOM 927 C CA . PRO A 1 114 ? 12.430 -8.894 -16.457 1.00 82.69 114 PRO A CA 1
ATOM 928 C C . PRO A 1 114 ? 12.847 -8.614 -15.016 1.00 82.69 114 PRO A C 1
ATOM 930 O O . PRO A 1 114 ? 12.020 -8.326 -14.153 1.00 82.69 114 PRO A O 1
ATOM 933 N N . ILE A 1 115 ? 14.142 -8.690 -14.755 1.00 82.94 115 ILE A N 1
ATOM 934 C CA . ILE A 1 115 ? 14.773 -8.277 -13.512 1.00 82.94 115 ILE A CA 1
ATOM 935 C C . ILE A 1 115 ? 15.673 -7.101 -13.846 1.00 82.94 115 ILE A C 1
ATOM 937 O O . ILE A 1 115 ? 16.596 -7.202 -14.654 1.00 82.94 115 ILE A O 1
ATOM 941 N N . LEU A 1 116 ? 15.373 -5.974 -13.222 1.00 83.50 116 LEU A N 1
ATOM 942 C CA . LEU A 1 116 ? 16.178 -4.776 -13.265 1.00 83.50 116 LEU A CA 1
ATOM 943 C C . LEU A 1 116 ? 17.246 -4.875 -12.181 1.00 83.50 116 LEU A C 1
ATOM 945 O O . LEU A 1 116 ? 16.943 -4.935 -10.988 1.00 83.50 116 LEU A O 1
ATOM 949 N N . CYS A 1 117 ? 18.502 -4.846 -12.601 1.00 78.56 117 CYS A N 1
ATOM 950 C CA . CYS A 1 117 ? 19.647 -4.919 -11.714 1.00 78.56 117 CYS A CA 1
ATOM 951 C C . CYS A 1 117 ? 20.309 -3.550 -11.604 1.00 78.56 117 CYS A C 1
ATOM 953 O O . CYS A 1 117 ? 20.766 -2.977 -12.598 1.00 78.56 117 CYS A O 1
ATOM 955 N N . TYR A 1 118 ? 20.401 -3.037 -10.379 1.00 74.88 118 TYR A N 1
ATOM 956 C CA . TYR A 1 118 ? 21.093 -1.784 -10.109 1.00 74.88 118 TYR A CA 1
ATOM 957 C C . TYR A 1 118 ? 22.402 -2.046 -9.366 1.00 74.88 118 TYR A C 1
ATOM 959 O O . TYR A 1 118 ? 22.422 -2.414 -8.193 1.00 74.88 118 TYR A O 1
ATOM 967 N N . SER A 1 119 ? 23.522 -1.862 -10.062 1.00 66.62 119 SER A N 1
ATOM 968 C CA . SER A 1 119 ? 24.858 -1.894 -9.451 1.00 66.62 119 SER A CA 1
ATOM 969 C C . SER A 1 119 ? 25.438 -0.493 -9.257 1.00 66.62 119 SER A C 1
ATOM 971 O O . SER A 1 119 ? 26.155 -0.259 -8.290 1.00 66.62 119 SER A O 1
ATOM 973 N N . ASN A 1 120 ? 25.102 0.445 -10.153 1.00 64.88 120 ASN A N 1
ATOM 974 C CA . ASN A 1 120 ? 25.785 1.739 -10.263 1.00 64.88 120 ASN A CA 1
ATOM 975 C C . ASN A 1 120 ? 24.873 2.955 -10.030 1.00 64.88 120 ASN A C 1
ATOM 977 O O . ASN A 1 120 ? 25.360 4.079 -10.058 1.00 64.88 120 ASN A O 1
ATOM 981 N N . CYS A 1 121 ? 23.569 2.764 -9.803 1.00 70.69 121 CYS A N 1
ATOM 982 C CA . CYS A 1 121 ? 22.633 3.865 -9.575 1.00 70.69 121 CYS A CA 1
ATOM 983 C C . CYS A 1 121 ? 22.021 3.812 -8.173 1.00 70.69 121 CYS A C 1
ATOM 985 O O . CYS A 1 121 ? 21.786 2.740 -7.610 1.00 70.69 121 CYS A O 1
ATOM 987 N N . ASN A 1 122 ? 21.726 4.988 -7.611 1.00 77.94 122 ASN A N 1
ATOM 988 C CA . ASN A 1 122 ? 20.985 5.079 -6.361 1.00 77.94 122 ASN A CA 1
ATOM 989 C C . ASN A 1 122 ? 19.578 4.493 -6.569 1.00 77.94 122 ASN A C 1
ATOM 991 O O . ASN A 1 122 ? 18.828 4.939 -7.439 1.00 77.94 122 ASN A O 1
ATOM 995 N N . LYS A 1 123 ? 19.224 3.502 -5.749 1.00 78.31 123 LYS A N 1
ATOM 996 C CA . LYS A 1 123 ? 17.920 2.833 -5.752 1.00 78.31 123 LYS A CA 1
ATOM 997 C C . LYS A 1 123 ? 16.743 3.807 -5.696 1.00 78.31 123 LYS A C 1
ATOM 999 O O . LYS A 1 123 ? 15.730 3.581 -6.349 1.00 78.31 123 LYS A O 1
ATOM 1004 N N . GLU A 1 124 ? 16.864 4.882 -4.922 1.00 77.94 124 GLU A N 1
ATOM 1005 C CA . GLU A 1 124 ? 15.792 5.863 -4.779 1.00 77.94 124 GLU A CA 1
ATOM 1006 C C . GLU A 1 124 ? 15.508 6.574 -6.099 1.00 77.94 124 GLU A C 1
ATOM 1008 O O . GLU A 1 124 ? 14.358 6.695 -6.519 1.00 77.94 124 GLU A O 1
ATOM 1013 N N . ILE A 1 125 ? 16.578 6.984 -6.784 1.00 79.00 125 ILE A N 1
ATOM 1014 C CA . ILE A 1 125 ? 16.506 7.598 -8.110 1.00 79.00 125 ILE A CA 1
ATOM 1015 C C . ILE A 1 125 ? 15.883 6.605 -9.089 1.00 79.00 125 ILE A C 1
ATOM 1017 O O . ILE A 1 125 ? 14.948 6.953 -9.803 1.00 79.00 125 ILE A O 1
ATOM 1021 N N . LEU A 1 126 ? 16.338 5.352 -9.076 1.00 81.06 126 LEU A N 1
ATOM 1022 C CA . LEU A 1 126 ? 15.814 4.313 -9.954 1.00 81.06 126 LEU A CA 1
ATOM 1023 C C . LEU A 1 126 ? 14.302 4.113 -9.795 1.00 81.06 126 LEU A C 1
ATOM 1025 O O . LEU A 1 126 ? 13.578 4.109 -10.788 1.00 81.06 126 LEU A O 1
ATOM 1029 N N . ILE A 1 127 ? 13.827 3.948 -8.562 1.00 81.88 127 ILE A N 1
ATOM 1030 C CA . ILE A 1 127 ? 12.408 3.741 -8.266 1.00 81.88 127 ILE A CA 1
ATOM 1031 C C . ILE A 1 127 ? 11.581 4.945 -8.733 1.00 81.88 127 ILE A C 1
ATOM 1033 O O . ILE A 1 127 ? 10.547 4.760 -9.374 1.00 81.88 127 ILE A O 1
ATOM 1037 N N . LYS A 1 128 ? 12.055 6.175 -8.487 1.00 80.81 128 LYS A N 1
ATOM 1038 C CA . LYS A 1 128 ? 11.403 7.402 -8.976 1.00 80.81 128 LYS A CA 1
ATOM 1039 C C . LYS A 1 128 ? 11.309 7.423 -10.503 1.00 80.81 128 LYS A C 1
ATOM 1041 O O . LYS A 1 128 ? 10.268 7.762 -11.062 1.00 80.81 128 LYS A O 1
ATOM 1046 N N . CYS A 1 129 ? 12.379 7.028 -11.181 1.00 82.69 129 CYS A N 1
ATOM 1047 C CA . CYS A 1 129 ? 12.455 6.972 -12.638 1.00 82.69 129 CYS A CA 1
ATOM 1048 C C . CYS A 1 129 ? 11.545 5.910 -13.244 1.00 82.69 129 CYS A C 1
ATOM 1050 O O . CYS A 1 129 ? 10.874 6.158 -14.246 1.00 82.69 129 CYS A O 1
ATOM 1052 N N . LEU A 1 130 ? 11.508 4.736 -12.621 1.00 84.75 130 LEU A N 1
ATOM 1053 C CA . LEU A 1 130 ? 10.621 3.651 -12.995 1.00 84.75 130 LEU A CA 1
ATOM 1054 C C . LEU A 1 130 ? 9.158 4.071 -12.826 1.00 84.75 130 LEU A C 1
ATOM 1056 O O . LEU A 1 130 ? 8.384 3.945 -13.771 1.00 84.75 130 LEU A O 1
ATOM 1060 N N . HIS A 1 131 ? 8.806 4.648 -11.674 1.00 83.81 131 HIS A N 1
ATOM 1061 C CA . HIS A 1 131 ? 7.473 5.191 -11.430 1.00 83.81 131 HIS A CA 1
ATOM 1062 C C . HIS A 1 131 ? 7.078 6.224 -12.489 1.00 83.81 131 HIS A C 1
ATOM 1064 O O . HIS A 1 131 ? 6.011 6.099 -13.076 1.00 83.81 131 HIS A O 1
ATOM 1070 N N . ARG A 1 132 ? 7.952 7.193 -12.799 1.00 83.19 132 ARG A N 1
ATOM 1071 C CA . A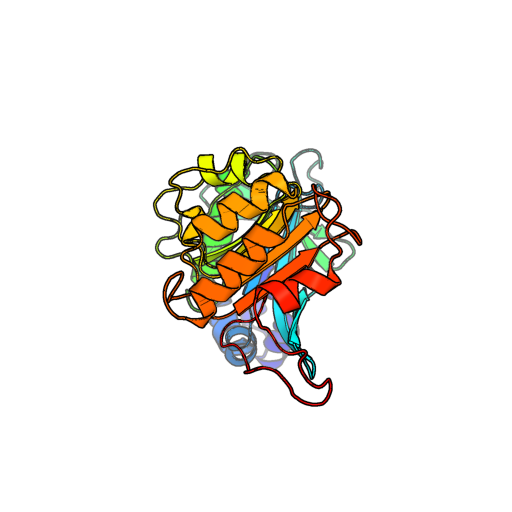RG A 1 132 ? 7.698 8.194 -13.848 1.00 83.19 132 ARG A CA 1
ATOM 1072 C C . ARG A 1 132 ? 7.458 7.548 -15.214 1.00 83.19 132 ARG A C 1
ATOM 1074 O O . ARG A 1 132 ? 6.492 7.888 -15.876 1.00 83.19 132 ARG A O 1
ATOM 1081 N N . CYS A 1 133 ? 8.286 6.580 -15.610 1.00 83.69 133 CYS A N 1
ATOM 1082 C CA . CYS A 1 133 ? 8.123 5.879 -16.886 1.00 83.69 133 CYS A CA 1
ATOM 1083 C C . CYS A 1 133 ? 6.767 5.161 -16.986 1.00 83.69 133 CYS A C 1
ATOM 1085 O O . CYS A 1 133 ? 6.115 5.206 -18.030 1.00 83.69 133 CYS A O 1
ATOM 1087 N N . LEU A 1 134 ? 6.345 4.508 -15.899 1.00 84.69 134 LEU A N 1
ATOM 1088 C CA . LEU A 1 134 ? 5.050 3.839 -15.822 1.00 84.69 134 LEU A CA 1
ATOM 1089 C C . LEU A 1 134 ? 3.914 4.868 -15.841 1.00 84.69 134 LEU A C 1
ATOM 1091 O O . LEU A 1 134 ? 2.980 4.717 -16.619 1.00 84.69 134 LEU A O 1
ATOM 1095 N N . HIS A 1 135 ? 4.021 5.933 -15.053 1.00 82.31 135 HIS A N 1
ATOM 1096 C CA . HIS A 1 135 ? 3.025 6.999 -14.987 1.00 82.31 135 HIS A CA 1
ATOM 1097 C C . HIS A 1 135 ? 2.824 7.699 -16.336 1.00 82.31 135 HIS A C 1
ATOM 1099 O O . HIS A 1 135 ? 1.695 7.823 -16.797 1.00 82.31 135 HIS A O 1
ATOM 1105 N N . ASP A 1 136 ? 3.903 8.050 -17.038 1.00 82.00 136 ASP A N 1
ATOM 1106 C CA . ASP A 1 136 ? 3.841 8.657 -18.375 1.00 82.00 136 ASP A CA 1
ATOM 1107 C C . ASP A 1 136 ? 3.168 7.734 -19.409 1.00 82.00 136 ASP A C 1
ATOM 1109 O O . ASP A 1 136 ? 2.638 8.186 -20.430 1.00 82.00 136 ASP A O 1
ATOM 1113 N N . PHE A 1 137 ? 3.218 6.417 -19.185 1.00 85.19 137 PHE A N 1
ATOM 1114 C CA . PHE A 1 137 ? 2.648 5.436 -20.097 1.00 85.19 137 PHE A CA 1
ATOM 1115 C C . PHE A 1 137 ? 1.187 5.100 -19.791 1.00 85.19 137 PHE A C 1
ATOM 1117 O O . PHE A 1 137 ? 0.357 5.150 -20.700 1.00 85.19 137 PHE A O 1
ATOM 1124 N N . PHE A 1 138 ? 0.889 4.730 -18.545 1.00 80.06 138 PHE A N 1
ATOM 1125 C CA . PHE A 1 138 ? -0.444 4.312 -18.101 1.00 80.06 138 PHE A CA 1
ATOM 1126 C C . PHE A 1 138 ? -1.353 5.504 -17.768 1.00 80.06 138 PHE A C 1
ATOM 1128 O O . PHE A 1 138 ? -2.571 5.356 -17.767 1.00 80.06 138 PHE A O 1
ATOM 1135 N N . GLY A 1 139 ? -0.779 6.690 -17.555 1.00 72.06 139 GLY A N 1
ATOM 1136 C CA . GLY A 1 139 ? -1.495 7.902 -17.174 1.00 72.06 139 GLY A CA 1
ATOM 1137 C C . GLY A 1 139 ? -1.830 7.958 -15.681 1.00 72.06 139 GLY A C 1
ATOM 1138 O O . GLY A 1 139 ? -1.521 7.051 -14.910 1.00 72.06 139 GLY A O 1
ATOM 1139 N N . GLY A 1 140 ? -2.491 9.043 -15.272 1.00 66.38 140 GLY A N 1
ATOM 1140 C CA . GLY A 1 140 ? -2.924 9.255 -13.885 1.00 66.38 140 GLY A CA 1
ATOM 1141 C C . GLY A 1 140 ? -4.175 8.476 -13.464 1.00 66.38 140 GLY A C 1
ATOM 1142 O O . GLY A 1 140 ? -4.600 8.603 -12.323 1.00 66.38 140 GLY A O 1
ATOM 1143 N N . GLU A 1 141 ? -4.781 7.694 -14.362 1.00 69.06 141 GLU A N 1
ATOM 1144 C CA . GLU A 1 141 ? -6.005 6.935 -14.067 1.00 69.06 141 GLU A CA 1
ATOM 1145 C C . GLU A 1 141 ? -5.734 5.625 -13.310 1.00 69.06 141 GLU A C 1
ATOM 1147 O O . GLU A 1 141 ? -6.629 5.117 -12.636 1.00 69.06 141 GLU A O 1
ATOM 1152 N N . ILE A 1 142 ? -4.511 5.082 -13.383 1.00 76.62 142 ILE A N 1
ATOM 1153 C CA . ILE A 1 142 ? -4.146 3.867 -12.648 1.00 76.62 142 ILE A CA 1
ATOM 1154 C C . ILE A 1 142 ? -3.819 4.195 -11.186 1.00 76.62 142 ILE A C 1
ATOM 1156 O O . ILE A 1 142 ? -3.059 5.117 -10.886 1.00 76.62 142 ILE A O 1
ATOM 1160 N N . GLU A 1 143 ? -4.372 3.416 -10.254 1.00 77.38 143 GLU A N 1
ATOM 1161 C CA . GLU A 1 143 ? -4.037 3.553 -8.836 1.00 77.38 143 GLU A CA 1
ATOM 1162 C C . GLU A 1 143 ? -2.639 2.977 -8.565 1.00 77.38 143 GLU A C 1
ATOM 1164 O O . GLU A 1 143 ? -2.351 1.828 -8.909 1.00 77.38 143 GLU A O 1
ATOM 1169 N N . TYR A 1 144 ? -1.782 3.750 -7.897 1.00 78.56 144 TYR A N 1
ATOM 1170 C CA . TYR A 1 144 ? -0.459 3.304 -7.466 1.00 78.56 144 TYR A CA 1
ATOM 1171 C C . TYR A 1 144 ? -0.465 2.914 -5.988 1.00 78.56 144 TYR A C 1
ATOM 1173 O O . TYR A 1 144 ? -0.961 3.634 -5.120 1.00 78.56 144 TYR A O 1
ATOM 1181 N N . GLN A 1 145 ? 0.121 1.762 -5.684 1.00 79.44 145 GLN A N 1
ATOM 1182 C CA . GLN A 1 145 ? 0.190 1.212 -4.335 1.00 79.44 145 GLN A CA 1
ATOM 1183 C C . GLN A 1 145 ? 1.635 0.916 -3.969 1.00 79.44 145 GLN A C 1
ATOM 1185 O O . GLN A 1 145 ? 2.425 0.487 -4.807 1.00 79.44 145 GLN A O 1
ATOM 1190 N N . TRP A 1 146 ? 1.972 1.134 -2.703 1.00 79.50 146 TRP A N 1
ATOM 1191 C CA . TRP A 1 146 ? 3.325 0.989 -2.195 1.00 79.50 146 TRP A CA 1
ATOM 1192 C C . TRP A 1 146 ? 3.357 0.067 -0.988 1.00 79.50 146 TRP A C 1
ATOM 1194 O O . TRP A 1 146 ? 2.927 0.411 0.110 1.00 79.50 146 TRP A O 1
ATOM 1204 N N . TRP A 1 147 ? 3.871 -1.136 -1.172 1.00 77.56 147 TRP A N 1
ATOM 1205 C CA . TRP A 1 147 ? 4.034 -2.096 -0.093 1.00 77.56 147 TRP A CA 1
ATOM 1206 C C . TRP A 1 147 ? 5.481 -2.035 0.359 1.00 77.56 147 TRP A C 1
ATOM 1208 O O . TRP A 1 147 ? 6.398 -2.220 -0.438 1.00 77.56 147 TRP A O 1
ATOM 1218 N N . THR A 1 148 ? 5.707 -1.697 1.625 1.00 72.19 148 THR A N 1
ATOM 1219 C CA . THR A 1 148 ? 7.056 -1.478 2.142 1.00 72.19 148 THR A CA 1
ATOM 1220 C C . THR A 1 148 ? 7.268 -2.152 3.485 1.00 72.19 148 THR A C 1
ATOM 1222 O O . THR A 1 148 ? 6.625 -1.847 4.486 1.00 72.19 148 THR A O 1
ATOM 1225 N N . HIS A 1 149 ? 8.223 -3.076 3.530 1.00 65.50 149 HIS A N 1
ATOM 1226 C CA . HIS A 1 149 ? 8.573 -3.782 4.764 1.00 65.50 149 HIS A CA 1
ATOM 1227 C C . HIS A 1 149 ? 9.685 -3.093 5.567 1.00 65.50 149 HIS A C 1
ATOM 1229 O O . HIS A 1 149 ? 9.968 -3.513 6.691 1.00 65.50 149 HIS A O 1
ATOM 1235 N N . ALA A 1 150 ? 10.313 -2.043 5.021 1.00 56.41 150 ALA A N 1
ATOM 1236 C CA . ALA A 1 150 ? 11.544 -1.466 5.556 1.00 56.41 150 ALA A CA 1
ATOM 1237 C C . ALA A 1 150 ? 11.400 -0.013 6.036 1.00 56.41 150 ALA A C 1
ATOM 1239 O O . ALA A 1 150 ? 10.620 0.777 5.514 1.00 56.41 150 ALA A O 1
ATOM 1240 N N . ASN A 1 151 ? 12.275 0.368 6.975 1.00 55.12 151 ASN A N 1
ATOM 1241 C CA . ASN A 1 151 ? 12.428 1.730 7.511 1.00 55.12 151 ASN A CA 1
ATOM 1242 C C . ASN A 1 151 ? 13.015 2.747 6.504 1.00 55.12 151 ASN A C 1
ATOM 1244 O O . ASN A 1 151 ? 13.296 3.882 6.880 1.00 55.12 151 ASN A O 1
ATOM 1248 N N . LYS A 1 152 ? 13.261 2.347 5.250 1.00 58.75 152 LYS A N 1
ATOM 1249 C CA . LYS A 1 152 ? 13.756 3.210 4.169 1.00 58.75 152 LYS A CA 1
ATOM 1250 C C . LYS A 1 152 ? 12.750 3.177 3.031 1.00 58.75 152 LYS A C 1
ATOM 1252 O O . LYS A 1 152 ? 12.826 2.313 2.159 1.00 58.75 152 LYS A O 1
ATOM 1257 N N . ILE A 1 153 ? 11.776 4.076 3.099 1.00 64.50 153 ILE A N 1
ATOM 1258 C CA . ILE A 1 153 ? 10.759 4.209 2.062 1.00 64.50 153 ILE A CA 1
ATOM 1259 C C . ILE A 1 153 ? 11.290 5.139 0.988 1.00 64.50 153 ILE A C 1
ATOM 1261 O O . ILE A 1 153 ? 11.737 6.246 1.275 1.00 64.50 153 ILE A O 1
ATOM 1265 N N . VAL A 1 154 ? 11.216 4.675 -0.253 1.00 67.62 154 VAL A N 1
ATOM 1266 C CA . VAL A 1 154 ? 11.421 5.534 -1.408 1.00 67.62 154 VAL A CA 1
ATOM 1267 C C . VAL A 1 154 ? 10.058 5.999 -1.868 1.00 67.62 154 VAL A C 1
ATOM 1269 O O . VAL A 1 154 ? 9.247 5.185 -2.302 1.00 67.62 154 VAL A O 1
ATOM 1272 N N . PHE A 1 155 ? 9.820 7.299 -1.775 1.00 68.38 155 PHE A N 1
ATOM 1273 C CA . PHE A 1 155 ? 8.600 7.894 -2.289 1.00 68.38 155 PHE A CA 1
ATOM 1274 C C . PHE A 1 155 ? 8.804 8.382 -3.729 1.00 68.38 155 PHE A C 1
ATOM 1276 O O . PHE A 1 155 ? 9.843 8.987 -4.028 1.00 68.38 155 PHE A O 1
ATOM 1283 N N . PRO A 1 156 ? 7.841 8.141 -4.630 1.00 67.19 156 PRO A N 1
ATOM 1284 C CA . PRO A 1 156 ? 7.847 8.765 -5.945 1.00 67.19 156 PRO A CA 1
ATOM 1285 C C . PRO A 1 156 ? 7.647 10.287 -5.825 1.00 67.19 156 PRO A C 1
ATOM 1287 O O . PRO A 1 156 ? 6.867 10.763 -5.005 1.00 67.19 156 PRO A O 1
ATOM 1290 N N . GLU A 1 157 ? 8.343 11.061 -6.659 1.00 66.12 157 GLU A N 1
ATOM 1291 C CA . GLU A 1 157 ? 8.131 12.511 -6.800 1.00 66.12 157 GLU A CA 1
ATOM 1292 C C . GLU A 1 157 ? 7.052 12.767 -7.855 1.00 66.12 157 GLU A C 1
ATOM 1294 O O . GLU A 1 157 ? 7.364 13.128 -8.991 1.00 66.12 157 GLU A O 1
ATOM 1299 N N . VAL A 1 158 ? 5.791 12.504 -7.515 1.00 62.47 158 VAL A N 1
ATOM 1300 C CA . VAL A 1 158 ? 4.650 12.824 -8.384 1.00 62.47 158 VAL A CA 1
ATOM 1301 C C . VAL A 1 158 ? 3.608 13.580 -7.569 1.00 62.47 158 VAL A C 1
ATOM 1303 O O . VAL A 1 158 ? 3.252 13.156 -6.470 1.00 62.47 158 VAL A O 1
ATOM 1306 N N . GLU A 1 159 ? 3.190 14.735 -8.084 1.00 58.03 159 GLU A N 1
ATOM 1307 C CA . GLU A 1 159 ? 2.128 15.556 -7.497 1.00 58.03 159 GLU A CA 1
ATOM 1308 C C . GLU A 1 159 ? 0.791 14.801 -7.550 1.00 58.03 159 GLU A C 1
ATOM 1310 O O . GLU A 1 159 ? 0.554 14.008 -8.459 1.00 58.03 159 GLU A O 1
ATOM 1315 N N . ASP A 1 160 ? -0.057 15.006 -6.539 1.00 58.97 160 ASP A N 1
ATOM 1316 C CA . ASP A 1 160 ? -1.394 14.403 -6.421 1.00 58.97 160 ASP A CA 1
ATOM 1317 C C . ASP A 1 160 ? -1.439 12.865 -6.403 1.00 58.97 160 ASP A C 1
ATOM 1319 O O . ASP A 1 160 ? -2.485 12.244 -6.624 1.00 58.97 160 ASP A O 1
ATOM 1323 N N . LEU A 1 161 ? -0.316 12.216 -6.078 1.00 64.94 161 LEU A N 1
ATOM 1324 C CA . LEU A 1 161 ? -0.293 10.768 -5.961 1.00 64.94 161 LEU A CA 1
ATOM 1325 C C . LEU A 1 161 ? -1.056 10.317 -4.713 1.00 64.94 161 LEU A C 1
ATOM 1327 O O . LEU A 1 161 ? -0.683 10.599 -3.574 1.00 64.94 161 LEU A O 1
ATOM 1331 N N . THR A 1 162 ? -2.113 9.554 -4.956 1.00 65.00 162 THR A N 1
ATOM 1332 C CA . THR A 1 162 ? -2.868 8.846 -3.928 1.00 65.00 162 THR A CA 1
ATOM 1333 C C . THR A 1 162 ? -2.221 7.484 -3.707 1.00 65.00 162 THR A C 1
ATOM 1335 O O . THR A 1 162 ? -2.240 6.653 -4.612 1.00 65.00 162 THR A O 1
ATOM 1338 N N . ILE A 1 163 ? -1.654 7.244 -2.521 1.00 70.75 163 ILE A N 1
ATOM 1339 C CA . ILE A 1 163 ? -0.913 6.003 -2.240 1.00 70.75 163 ILE A CA 1
ATOM 1340 C C . ILE A 1 163 ? -1.672 5.117 -1.243 1.00 70.75 163 ILE A C 1
ATOM 1342 O O . ILE A 1 163 ? -2.204 5.593 -0.234 1.00 70.75 163 ILE A O 1
ATOM 1346 N N . CYS A 1 164 ? -1.693 3.809 -1.517 1.00 73.94 164 CYS A N 1
ATOM 1347 C CA . CYS A 1 164 ? -2.031 2.771 -0.537 1.00 73.94 164 CYS A CA 1
ATOM 1348 C C . CYS A 1 164 ? -0.752 2.179 0.051 1.00 73.94 164 CYS A C 1
ATOM 1350 O O . CYS A 1 164 ? 0.112 1.755 -0.715 1.00 73.94 164 CYS A O 1
ATOM 1352 N N . ILE A 1 165 ? -0.629 2.125 1.375 1.00 74.44 165 ILE A N 1
ATOM 1353 C CA . ILE A 1 165 ? 0.634 1.785 2.034 1.00 74.44 165 ILE A CA 1
ATOM 1354 C C . ILE A 1 165 ? 0.461 0.637 3.000 1.00 74.44 165 ILE A C 1
ATOM 1356 O O . ILE A 1 165 ? -0.396 0.705 3.866 1.00 74.44 165 ILE A O 1
ATOM 1360 N N . LYS A 1 166 ? 1.327 -0.371 2.896 1.00 75.06 166 LYS A N 1
ATOM 1361 C CA . LYS A 1 166 ? 1.463 -1.444 3.886 1.00 75.06 166 LYS A CA 1
ATOM 1362 C C . LYS A 1 166 ? 2.833 -1.335 4.544 1.00 75.06 166 LYS A C 1
ATOM 1364 O O . LYS A 1 166 ? 3.828 -1.452 3.834 1.00 75.06 166 LYS A O 1
ATOM 1369 N N . ALA A 1 167 ? 2.891 -1.083 5.854 1.00 70.19 167 ALA A N 1
ATOM 1370 C CA . ALA A 1 167 ? 4.130 -0.805 6.583 1.00 70.19 167 ALA A CA 1
ATOM 1371 C C . ALA A 1 167 ? 4.242 -1.548 7.927 1.00 70.19 167 ALA A C 1
ATOM 1373 O O . ALA A 1 167 ? 3.328 -1.546 8.749 1.00 70.19 167 ALA A O 1
ATOM 1374 N N . ASN A 1 168 ? 5.425 -2.109 8.196 1.00 66.44 168 ASN A N 1
ATOM 1375 C CA . ASN A 1 168 ? 5.733 -2.774 9.471 1.00 66.44 168 ASN A CA 1
ATOM 1376 C C . ASN A 1 168 ? 6.106 -1.791 10.600 1.00 66.44 168 ASN A C 1
ATOM 1378 O O . ASN A 1 168 ? 6.008 -2.143 11.767 1.00 66.44 168 ASN A O 1
ATOM 1382 N N . SER A 1 169 ? 6.555 -0.570 10.270 1.00 67.50 169 SER A N 1
ATOM 1383 C CA . SER A 1 169 ? 6.912 0.472 11.250 1.00 67.50 169 SER A CA 1
ATOM 1384 C C . SER A 1 169 ? 6.337 1.837 10.849 1.00 67.50 169 SER A C 1
ATOM 1386 O O . SER A 1 169 ? 7.002 2.655 10.204 1.00 67.50 169 SER A O 1
ATOM 1388 N N . PRO A 1 170 ? 5.088 2.124 11.236 1.00 64.94 170 PRO A N 1
ATOM 1389 C CA . PRO A 1 170 ? 4.398 3.367 10.902 1.00 64.94 170 PRO A CA 1
ATOM 1390 C C . PRO A 1 170 ? 5.083 4.622 11.453 1.00 64.94 170 PRO A C 1
ATOM 1392 O O . PRO A 1 170 ? 5.037 5.665 10.814 1.00 64.94 170 PRO A O 1
ATOM 1395 N N . LYS A 1 171 ? 5.785 4.549 12.593 1.00 67.62 171 LYS A N 1
ATOM 1396 C CA . LYS A 1 171 ? 6.525 5.704 13.140 1.00 67.62 171 LYS A CA 1
ATOM 1397 C C . LYS A 1 171 ? 7.638 6.180 12.205 1.00 67.62 171 LYS A C 1
ATOM 1399 O O . LYS A 1 171 ? 7.742 7.374 11.940 1.00 67.62 171 LYS A O 1
ATOM 1404 N N . ALA A 1 172 ? 8.468 5.249 11.729 1.00 65.19 172 ALA A N 1
ATOM 1405 C CA . ALA A 1 172 ? 9.543 5.560 10.788 1.00 65.19 172 ALA A CA 1
ATOM 1406 C C . ALA A 1 172 ? 8.969 6.035 9.449 1.00 65.19 172 ALA A C 1
ATOM 1408 O O . ALA A 1 172 ? 9.501 6.957 8.839 1.00 65.19 172 ALA A O 1
ATOM 1409 N N . PHE A 1 173 ? 7.845 5.439 9.049 1.00 72.25 173 PHE A N 1
ATOM 1410 C CA . PHE A 1 173 ? 7.126 5.805 7.843 1.00 72.25 173 PHE A CA 1
ATOM 1411 C C . PHE A 1 173 ? 6.627 7.256 7.865 1.00 72.25 173 PHE A C 1
ATOM 1413 O O . PHE A 1 173 ? 7.002 8.049 7.005 1.00 72.25 173 PHE A O 1
ATOM 1420 N N . TRP A 1 174 ? 5.833 7.626 8.871 1.00 71.25 174 TRP A N 1
ATOM 1421 C CA . TRP A 1 174 ? 5.203 8.946 8.928 1.00 71.25 174 TRP A CA 1
ATOM 1422 C C . TRP A 1 174 ? 6.208 10.080 9.123 1.00 71.25 174 TRP A C 1
ATOM 1424 O O . TRP A 1 174 ? 5.995 11.167 8.599 1.00 71.25 174 TRP A O 1
ATOM 1434 N N . GLY A 1 175 ? 7.320 9.836 9.824 1.00 69.56 175 GLY A N 1
ATOM 1435 C CA . GLY A 1 175 ? 8.394 10.825 9.957 1.00 69.56 175 GLY A CA 1
ATOM 1436 C C . GLY A 1 175 ? 9.169 11.090 8.661 1.00 69.56 175 GLY A C 1
ATOM 1437 O O . GLY A 1 175 ? 9.809 12.132 8.548 1.00 69.56 175 GLY A O 1
ATOM 1438 N N . ALA A 1 176 ? 9.121 10.165 7.699 1.00 70.81 176 ALA A N 1
ATOM 1439 C CA . ALA A 1 176 ? 9.812 10.271 6.416 1.00 70.81 176 ALA A CA 1
ATOM 1440 C C . ALA A 1 176 ? 8.888 10.682 5.257 1.00 70.81 176 ALA A C 1
ATOM 1442 O O . ALA A 1 176 ? 9.374 10.856 4.140 1.00 70.81 176 ALA A O 1
ATOM 1443 N N . LEU A 1 177 ? 7.578 10.810 5.500 1.00 73.94 177 LEU A N 1
ATOM 1444 C CA . LEU A 1 177 ? 6.600 11.111 4.462 1.00 73.94 177 LEU A CA 1
ATOM 1445 C C . LEU A 1 177 ? 6.764 12.555 3.948 1.00 73.94 177 LEU A C 1
ATOM 1447 O O . LEU A 1 177 ? 6.666 13.499 4.737 1.00 73.94 177 LEU A O 1
ATOM 1451 N N . PRO A 1 178 ? 6.967 12.754 2.635 1.00 71.94 178 PRO A N 1
ATOM 1452 C CA . PRO A 1 178 ? 6.928 14.075 2.020 1.00 71.94 178 PRO A CA 1
ATOM 1453 C C . PRO A 1 178 ? 5.562 14.756 2.194 1.00 71.94 178 PRO A C 1
ATOM 1455 O O . PRO A 1 178 ? 4.521 14.119 2.056 1.00 71.94 178 PRO A O 1
ATOM 1458 N N . GLN A 1 179 ? 5.556 16.071 2.436 1.00 70.75 179 GLN A N 1
ATOM 1459 C CA . GLN A 1 179 ? 4.326 16.848 2.682 1.00 70.75 179 GLN A CA 1
ATOM 1460 C C . GLN A 1 179 ? 3.340 16.865 1.502 1.00 70.75 179 GLN A C 1
ATOM 1462 O O . GLN A 1 179 ? 2.161 17.140 1.693 1.00 70.75 179 GLN A O 1
ATOM 1467 N N . ASN A 1 180 ? 3.812 16.597 0.286 1.00 70.56 180 ASN A N 1
ATOM 1468 C CA . ASN A 1 180 ? 3.012 16.601 -0.938 1.00 70.56 180 ASN A CA 1
ATOM 1469 C C . ASN A 1 180 ? 2.321 15.258 -1.230 1.00 70.56 180 ASN A C 1
ATOM 1471 O O . ASN A 1 180 ? 1.645 15.145 -2.248 1.00 70.56 180 ASN A O 1
ATOM 1475 N N . ILE A 1 181 ? 2.501 14.240 -0.383 1.00 71.69 181 ILE A N 1
ATOM 1476 C CA . ILE A 1 181 ? 1.919 12.914 -0.598 1.00 71.69 181 ILE A CA 1
ATOM 1477 C C . ILE A 1 181 ? 0.688 12.731 0.281 1.00 71.69 181 ILE A C 1
ATOM 1479 O O . ILE A 1 181 ? 0.764 12.799 1.508 1.00 71.69 181 ILE A O 1
ATOM 1483 N N . SER A 1 182 ? -0.440 12.424 -0.361 1.00 75.00 182 SER A N 1
ATOM 1484 C CA . SER A 1 182 ? -1.678 12.049 0.317 1.00 75.00 182 SER A CA 1
ATOM 1485 C C . SER A 1 182 ? -1.810 10.530 0.388 1.00 75.00 182 SER A C 1
ATOM 1487 O O . SER A 1 182 ? -1.636 9.814 -0.603 1.00 75.00 182 SER A O 1
ATOM 1489 N N . ILE A 1 183 ? -2.139 10.017 1.572 1.00 76.56 183 ILE A N 1
ATOM 1490 C CA . ILE A 1 183 ? -2.324 8.581 1.795 1.00 76.56 183 ILE A CA 1
ATOM 1491 C C . ILE A 1 183 ? -3.802 8.303 1.966 1.00 76.56 183 ILE A C 1
ATOM 1493 O O . ILE A 1 183 ? -4.466 8.843 2.851 1.00 76.56 183 ILE A O 1
ATOM 1497 N N . LYS A 1 184 ? -4.306 7.423 1.106 1.00 81.06 184 LYS A N 1
ATOM 1498 C CA . LYS A 1 184 ? -5.715 7.037 1.099 1.00 81.06 184 LYS A CA 1
ATOM 1499 C C . LYS A 1 184 ? -5.966 5.803 1.937 1.00 81.06 184 LYS A C 1
ATOM 1501 O O . LYS A 1 184 ? -6.933 5.753 2.688 1.00 81.06 184 LYS A O 1
ATOM 1506 N N . HIS A 1 185 ? -5.064 4.834 1.846 1.00 80.62 185 HIS A N 1
ATOM 1507 C CA . HIS A 1 185 ? -5.158 3.589 2.593 1.00 80.62 185 HIS A CA 1
ATOM 1508 C C . HIS A 1 185 ? -3.841 3.329 3.303 1.00 80.62 185 HIS A C 1
ATOM 1510 O O . HIS A 1 185 ? -2.777 3.395 2.689 1.00 80.62 185 HIS A O 1
ATOM 1516 N N . PHE A 1 186 ? -3.916 3.010 4.588 1.00 80.81 186 PHE A N 1
ATOM 1517 C CA . PHE A 1 186 ? -2.755 2.641 5.377 1.00 80.81 186 PHE A CA 1
ATOM 1518 C C . PHE A 1 186 ? -3.013 1.343 6.129 1.00 80.81 186 PHE A C 1
ATOM 1520 O O . PHE A 1 186 ? -3.926 1.268 6.947 1.00 80.81 186 PHE A O 1
ATOM 1527 N N . GLU A 1 187 ? -2.173 0.350 5.882 1.00 81.00 187 GLU A N 1
ATOM 1528 C CA . GLU A 1 187 ? -2.108 -0.918 6.581 1.00 81.00 187 GLU A CA 1
ATOM 1529 C C . GLU A 1 187 ? -0.829 -0.976 7.431 1.00 81.00 187 GLU A C 1
ATOM 1531 O O . GLU A 1 187 ? 0.284 -0.922 6.911 1.00 81.00 187 GLU A O 1
ATOM 1536 N N . GLY A 1 188 ? -0.971 -1.074 8.752 1.00 77.25 188 GLY A N 1
ATOM 1537 C CA . GLY A 1 188 ? 0.145 -1.065 9.699 1.00 77.25 188 GLY A CA 1
ATOM 1538 C C . GLY A 1 188 ? 0.191 -2.305 10.585 1.00 77.25 188 GLY A C 1
ATOM 1539 O O . GLY A 1 188 ? -0.852 -2.762 11.052 1.00 77.25 188 GLY A O 1
ATOM 1540 N N . TYR A 1 189 ? 1.394 -2.801 10.884 1.00 74.56 189 TYR A N 1
ATOM 1541 C CA . TYR A 1 189 ? 1.619 -3.902 11.830 1.00 74.56 189 TYR A CA 1
ATOM 1542 C C . TYR A 1 189 ? 2.438 -3.465 13.049 1.00 74.56 189 TYR A C 1
ATOM 1544 O O . TYR A 1 189 ? 3.138 -2.457 13.001 1.00 74.56 189 TYR A O 1
ATOM 1552 N N . ASP A 1 190 ? 2.319 -4.242 14.131 1.00 63.75 190 ASP A N 1
ATOM 1553 C CA . ASP A 1 190 ? 3.136 -4.179 15.352 1.00 63.75 190 ASP A CA 1
ATOM 1554 C C . ASP A 1 190 ? 3.323 -2.764 15.925 1.00 63.75 190 ASP A C 1
ATOM 1556 O O . ASP A 1 190 ? 4.425 -2.297 16.228 1.00 63.75 190 ASP A O 1
ATOM 1560 N N . LEU A 1 191 ? 2.207 -2.042 16.062 1.00 63.34 191 LEU A N 1
ATOM 1561 C CA . LEU A 1 191 ? 2.229 -0.691 16.604 1.00 63.34 191 LEU A CA 1
ATOM 1562 C C . LEU A 1 191 ? 2.464 -0.692 18.116 1.00 63.34 191 LEU A C 1
ATOM 1564 O O . LEU A 1 191 ? 1.525 -0.568 18.898 1.00 63.34 191 LEU A O 1
ATOM 1568 N N . MET A 1 192 ? 3.730 -0.720 18.527 1.00 56.19 192 MET A N 1
ATOM 1569 C CA . MET A 1 192 ? 4.195 -0.230 19.836 1.00 56.19 192 MET A CA 1
ATOM 1570 C C . MET A 1 192 ? 4.281 1.309 19.851 1.00 56.19 192 MET A C 1
ATOM 1572 O O . MET A 1 192 ? 5.244 1.898 20.339 1.00 56.19 192 MET A O 1
ATOM 1576 N N . MET A 1 193 ? 3.308 1.981 19.236 1.00 56.44 193 MET A N 1
ATOM 1577 C CA . MET A 1 193 ? 3.322 3.432 19.077 1.00 56.44 193 MET A CA 1
ATOM 1578 C C . MET A 1 193 ? 3.146 4.125 20.428 1.00 56.44 193 MET A C 1
ATOM 1580 O O . MET A 1 193 ? 2.162 3.884 21.121 1.00 56.44 193 MET A O 1
ATOM 1584 N N . ASP A 1 194 ? 4.019 5.091 20.718 1.00 54.62 194 ASP A N 1
ATOM 1585 C CA . ASP A 1 194 ? 3.513 6.368 21.217 1.00 54.62 194 ASP A CA 1
ATOM 1586 C C . ASP A 1 194 ? 2.702 6.956 20.058 1.00 54.62 194 ASP A C 1
ATOM 1588 O O . ASP A 1 194 ? 3.285 7.147 18.984 1.00 54.62 194 ASP A O 1
ATOM 1592 N N . PRO A 1 195 ? 1.383 7.168 20.195 1.00 53.28 195 PRO A N 1
ATOM 1593 C CA . PRO A 1 195 ? 0.555 7.692 19.113 1.00 53.28 195 PRO A CA 1
ATOM 1594 C C . PRO A 1 195 ? 1.240 8.913 18.500 1.00 53.28 195 PRO A C 1
ATOM 1596 O O . PRO A 1 195 ? 1.726 9.779 19.231 1.00 53.28 195 PRO A O 1
ATOM 1599 N N . LEU A 1 196 ? 1.279 8.997 17.166 1.00 60.62 196 LEU A N 1
ATOM 1600 C CA . LEU A 1 196 ? 1.700 10.211 16.468 1.00 60.62 196 LEU A CA 1
ATOM 1601 C C . LEU A 1 196 ? 0.657 11.295 16.752 1.00 60.62 196 LEU A C 1
ATOM 1603 O O . LEU A 1 196 ? -0.256 11.528 15.957 1.00 60.62 196 LEU A O 1
ATOM 1607 N N . LYS A 1 197 ? 0.740 11.890 17.943 1.00 58.06 197 LYS A N 1
ATOM 1608 C CA . LYS A 1 197 ? -0.096 13.002 18.375 1.00 58.06 197 LYS A CA 1
ATOM 1609 C C . LYS A 1 197 ? 0.033 14.077 17.303 1.00 58.06 197 LYS A C 1
ATOM 1611 O O . LYS A 1 197 ? 1.142 14.514 17.015 1.00 58.06 197 LYS A O 1
ATOM 1616 N N . ASN A 1 198 ? -1.099 14.478 16.732 1.00 57.78 198 ASN A N 1
ATOM 1617 C CA . ASN A 1 198 ? -1.192 15.538 15.726 1.00 57.78 198 ASN A CA 1
ATOM 1618 C C . ASN A 1 198 ? -0.510 15.220 14.382 1.00 57.78 198 ASN A C 1
ATOM 1620 O O . ASN A 1 198 ? 0.159 16.080 13.818 1.00 57.78 198 ASN A O 1
ATOM 1624 N N . SER A 1 199 ? -0.678 14.005 13.858 1.00 67.69 199 SER A N 1
ATOM 1625 C CA . SER A 1 199 ? -0.222 13.665 12.503 1.00 67.69 199 SER A CA 1
ATOM 1626 C C . SER A 1 199 ? -1.385 13.450 11.539 1.00 67.69 199 SER A C 1
ATOM 1628 O O . SER A 1 199 ? -2.473 13.030 11.940 1.00 67.69 199 SER A O 1
ATOM 1630 N N . ASP A 1 200 ? -1.121 13.670 10.251 1.00 77.88 200 ASP A N 1
ATOM 1631 C CA . ASP A 1 200 ? -2.065 13.389 9.164 1.00 77.88 200 ASP A CA 1
ATOM 1632 C C . ASP A 1 200 ? -2.395 11.892 9.023 1.00 77.88 200 ASP A C 1
ATOM 1634 O O . ASP A 1 200 ? -3.347 11.538 8.333 1.00 77.88 200 ASP A O 1
ATOM 1638 N N . PHE A 1 201 ? -1.704 11.016 9.766 1.00 79.56 201 PHE A N 1
ATOM 1639 C CA . PHE A 1 201 ? -2.043 9.599 9.919 1.00 79.56 201 PHE A CA 1
ATOM 1640 C C . PHE A 1 201 ? -3.537 9.383 10.168 1.00 79.56 201 PHE A C 1
ATOM 1642 O O . PHE A 1 201 ? -4.165 8.578 9.484 1.00 79.56 201 PHE A O 1
ATOM 1649 N N . TYR A 1 202 ? -4.130 10.121 11.110 1.00 83.06 202 TYR A N 1
ATOM 1650 C CA . TYR A 1 202 ? -5.535 9.930 11.469 1.00 83.06 202 TYR A CA 1
ATOM 1651 C C . TYR A 1 202 ? -6.522 10.467 10.427 1.00 83.06 202 TYR A C 1
ATOM 1653 O O . TYR A 1 202 ? -7.701 10.108 10.470 1.00 83.06 202 TYR A O 1
ATOM 1661 N N . LYS A 1 203 ? -6.045 11.297 9.492 1.00 85.94 203 LYS A N 1
ATOM 1662 C CA . LYS A 1 203 ? -6.823 11.836 8.372 1.00 85.94 203 LYS A CA 1
ATOM 1663 C C . LYS A 1 203 ? -6.857 10.897 7.166 1.00 85.94 203 LYS A C 1
ATOM 1665 O O . LYS A 1 203 ? -7.647 11.141 6.259 1.00 85.94 203 LYS A O 1
ATOM 1670 N N . THR A 1 204 ? -6.038 9.841 7.164 1.00 84.75 204 THR A N 1
ATOM 1671 C CA . THR A 1 204 ? -6.056 8.789 6.137 1.00 84.75 204 THR A CA 1
ATOM 1672 C C . THR A 1 204 ? -7.481 8.274 5.941 1.00 84.75 204 THR A C 1
ATOM 1674 O O . THR A 1 204 ? -8.160 7.973 6.925 1.00 84.75 204 THR A O 1
ATOM 1677 N N . GLU A 1 205 ? -7.945 8.149 4.693 1.00 87.94 205 GLU A N 1
ATOM 1678 C CA . GLU A 1 205 ? -9.334 7.749 4.426 1.00 87.94 205 GLU A CA 1
ATOM 1679 C C . GLU A 1 205 ? -9.659 6.368 5.002 1.00 87.94 205 GLU A C 1
ATOM 1681 O O . GLU A 1 205 ? -10.735 6.188 5.574 1.00 87.94 205 GLU A O 1
ATOM 1686 N N . CYS A 1 206 ? -8.729 5.419 4.893 1.00 86.31 206 CYS A N 1
ATOM 1687 C CA . CYS A 1 206 ? -8.887 4.057 5.384 1.00 86.31 206 CYS A CA 1
ATOM 1688 C C . CYS A 1 206 ? -7.670 3.604 6.197 1.00 86.31 206 CYS A C 1
ATOM 1690 O O . CYS A 1 206 ? -6.548 3.548 5.692 1.00 86.31 206 CYS A O 1
ATOM 1692 N N . LEU A 1 207 ? -7.906 3.218 7.450 1.00 87.00 207 LEU A N 1
ATOM 1693 C CA . LEU A 1 207 ? -6.886 2.695 8.355 1.00 87.00 207 LEU A CA 1
ATOM 1694 C C . LEU A 1 207 ? -7.124 1.213 8.639 1.00 87.00 207 LEU A C 1
ATOM 1696 O O . LEU A 1 207 ? -8.156 0.848 9.192 1.00 87.00 207 LEU A O 1
ATOM 1700 N N . GLN A 1 208 ? -6.148 0.365 8.340 1.00 86.56 208 GLN A N 1
ATOM 1701 C CA . GLN A 1 208 ? -6.109 -1.032 8.755 1.00 86.56 208 GLN A CA 1
ATOM 1702 C C . GLN A 1 208 ? -4.900 -1.249 9.660 1.00 86.56 208 GLN A C 1
ATOM 1704 O O . GLN A 1 208 ? -3.766 -1.018 9.265 1.00 86.56 208 GLN A O 1
ATOM 1709 N N . LEU A 1 209 ? -5.109 -1.649 10.908 1.00 84.31 209 LEU A N 1
ATOM 1710 C CA . LEU A 1 209 ? -4.037 -1.646 11.899 1.00 84.31 209 LEU A CA 1
ATOM 1711 C C . LEU A 1 209 ? -4.028 -2.936 12.709 1.00 84.31 209 LEU A C 1
ATOM 1713 O O . LEU A 1 209 ? -5.055 -3.346 13.241 1.00 84.31 209 LEU A O 1
ATOM 1717 N N . HIS A 1 210 ? -2.849 -3.523 12.883 1.00 83.81 210 HIS A N 1
ATOM 1718 C CA . HIS A 1 210 ? -2.580 -4.573 13.860 1.00 83.81 210 HIS A CA 1
ATOM 1719 C C . HIS A 1 210 ? -1.781 -3.964 15.021 1.00 83.81 210 HIS A C 1
ATOM 1721 O O . HIS A 1 210 ? -0.596 -3.661 14.881 1.00 83.81 210 HIS A O 1
ATOM 1727 N N . VAL A 1 211 ? -2.443 -3.723 16.156 1.00 81.25 211 VAL A N 1
ATOM 1728 C CA . VAL A 1 211 ? -1.917 -2.899 17.261 1.00 81.25 211 VAL A CA 1
ATOM 1729 C C . VAL A 1 211 ? -2.069 -3.562 18.620 1.00 81.25 211 VAL A C 1
ATOM 1731 O O . VAL A 1 211 ? -2.950 -4.396 18.817 1.00 81.25 211 VAL A O 1
ATOM 1734 N N . PHE A 1 212 ? -1.283 -3.106 19.596 1.00 79.56 212 PHE A N 1
ATOM 1735 C CA . PHE A 1 212 ? -1.532 -3.428 20.997 1.00 79.56 212 PHE A CA 1
ATOM 1736 C C . PHE A 1 212 ? -2.699 -2.627 21.572 1.00 79.56 212 PHE A C 1
ATOM 1738 O O . PHE A 1 212 ? -2.944 -1.477 21.198 1.00 79.56 212 PHE A O 1
ATOM 1745 N N . GLY A 1 213 ? -3.374 -3.210 22.563 1.00 77.81 213 GLY A N 1
ATOM 1746 C CA . GLY A 1 213 ? -4.514 -2.588 23.240 1.00 77.81 213 GLY A CA 1
ATOM 1747 C C . GLY A 1 213 ? -4.270 -1.180 23.797 1.00 77.81 213 GLY A C 1
ATOM 1748 O O . GLY A 1 213 ? -5.214 -0.396 23.875 1.00 77.81 213 GLY A O 1
ATOM 1749 N N . SER A 1 214 ? -3.028 -0.822 24.138 1.00 76.75 214 SER A N 1
ATOM 1750 C CA . SER A 1 214 ? -2.673 0.533 24.584 1.00 76.75 214 SER A CA 1
ATOM 1751 C C . SER A 1 214 ? -2.885 1.604 23.511 1.00 76.75 214 SER A C 1
ATOM 1753 O O . SER A 1 214 ? -3.222 2.728 23.858 1.00 76.75 214 SER A O 1
ATOM 1755 N N . VAL A 1 215 ? -2.733 1.259 22.230 1.00 79.75 215 VAL A N 1
ATOM 1756 C CA . VAL A 1 215 ? -2.797 2.203 21.098 1.00 79.75 215 VAL A CA 1
ATOM 1757 C C . VAL A 1 215 ? -4.222 2.371 20.570 1.00 79.75 215 VAL A C 1
ATOM 1759 O O . VAL A 1 215 ? -4.560 3.402 19.989 1.00 79.75 215 VAL A O 1
ATOM 1762 N N . VAL A 1 216 ? -5.093 1.384 20.808 1.00 82.94 216 VAL A N 1
ATOM 1763 C CA . VAL A 1 216 ? -6.493 1.407 20.352 1.00 82.94 216 VAL A CA 1
ATOM 1764 C C . VAL A 1 216 ? -7.211 2.663 20.839 1.00 82.94 216 VAL A C 1
ATOM 1766 O O . VAL A 1 216 ? -7.928 3.294 20.069 1.00 82.94 216 VAL A O 1
ATOM 1769 N N . GLU A 1 217 ? -7.006 3.063 22.096 1.00 83.00 217 GLU A N 1
ATOM 1770 C CA . GLU A 1 217 ? -7.670 4.248 22.648 1.00 83.00 217 GLU A CA 1
ATOM 1771 C C . GLU A 1 217 ? -7.302 5.534 21.905 1.00 83.00 217 GLU A C 1
ATOM 1773 O O . GLU A 1 217 ? -8.174 6.375 21.679 1.00 83.00 217 GLU A O 1
ATOM 1778 N N . ASP A 1 218 ? -6.040 5.688 21.514 1.00 83.25 218 ASP A N 1
ATOM 1779 C CA . ASP A 1 218 ? -5.579 6.878 20.806 1.00 83.25 218 ASP A CA 1
ATOM 1780 C C . ASP A 1 218 ? -6.097 6.911 19.370 1.00 83.25 218 ASP A C 1
ATOM 1782 O O . ASP A 1 218 ? -6.526 7.964 18.900 1.00 83.25 218 ASP A O 1
ATOM 1786 N N . VAL A 1 219 ? -6.159 5.757 18.700 1.00 85.19 219 VAL A N 1
ATOM 1787 C CA . VAL A 1 219 ? -6.772 5.652 17.368 1.00 85.19 219 VAL A CA 1
ATOM 1788 C C . VAL A 1 219 ? -8.249 6.032 17.420 1.00 85.19 219 VAL A C 1
ATOM 1790 O O . VAL A 1 219 ? -8.693 6.878 16.646 1.00 85.19 219 VAL A O 1
ATOM 1793 N N . LEU A 1 220 ? -9.000 5.483 18.379 1.00 87.56 220 LEU A N 1
ATOM 1794 C CA . LEU A 1 220 ? -10.424 5.787 18.541 1.00 87.56 220 LEU A CA 1
ATOM 1795 C C . LEU A 1 220 ? -10.691 7.263 18.840 1.00 87.56 220 LEU A C 1
ATOM 1797 O O . LEU A 1 220 ? -11.744 7.770 18.476 1.00 87.56 220 LEU A O 1
ATOM 1801 N N . ARG A 1 221 ? -9.773 7.955 19.523 1.00 86.50 221 ARG A N 1
ATOM 1802 C CA . ARG A 1 221 ? -9.932 9.381 19.842 1.00 86.50 221 ARG A CA 1
ATOM 1803 C C . ARG A 1 221 ? -9.686 10.291 18.650 1.00 86.50 221 ARG A C 1
ATOM 1805 O O . ARG A 1 221 ? -10.321 11.338 18.583 1.00 86.50 221 ARG A O 1
ATOM 1812 N N . ASN A 1 222 ? -8.760 9.922 17.770 1.00 86.88 222 ASN A N 1
ATOM 1813 C CA . ASN A 1 222 ? -8.215 10.848 16.782 1.00 86.88 222 ASN A CA 1
ATOM 1814 C C . ASN A 1 222 ? -8.639 10.548 15.345 1.00 86.88 222 ASN A C 1
ATOM 1816 O O . ASN A 1 222 ? -8.411 11.394 14.497 1.00 86.88 222 ASN A O 1
ATOM 1820 N N . ILE A 1 223 ? -9.246 9.393 15.050 1.00 88.62 223 ILE A N 1
ATOM 1821 C CA . ILE A 1 223 ? -9.612 9.043 13.672 1.00 88.62 223 ILE A CA 1
ATOM 1822 C C . ILE A 1 223 ? -10.529 10.088 13.012 1.00 88.62 223 ILE A C 1
ATOM 1824 O O . ILE A 1 223 ? -11.581 10.445 13.540 1.00 88.62 223 ILE A O 1
ATOM 1828 N N . GLU A 1 224 ? -10.149 10.545 11.824 1.00 89.69 224 GLU A N 1
ATOM 1829 C CA . GLU A 1 224 ? -10.905 11.503 11.006 1.00 89.69 224 GLU A CA 1
ATOM 1830 C C . GLU A 1 224 ? -11.300 10.928 9.635 1.00 89.69 224 GLU A C 1
ATOM 1832 O O . GLU A 1 224 ? -12.105 11.534 8.923 1.00 89.69 224 GLU A O 1
ATOM 1837 N N . GLY A 1 225 ? -10.748 9.763 9.283 1.00 89.06 225 GLY A N 1
ATOM 1838 C CA . GLY A 1 225 ? -11.023 9.030 8.051 1.00 89.06 225 GLY A CA 1
ATOM 1839 C C . GLY A 1 225 ? -12.428 8.428 7.948 1.00 89.06 225 GLY A C 1
ATOM 1840 O O . GLY A 1 225 ? -13.267 8.540 8.845 1.00 89.06 225 GLY A O 1
ATOM 1841 N N . ARG A 1 226 ? -12.667 7.752 6.821 1.00 89.88 226 ARG A N 1
ATOM 1842 C CA . ARG A 1 226 ? -13.938 7.103 6.467 1.00 89.88 226 ARG A CA 1
ATOM 184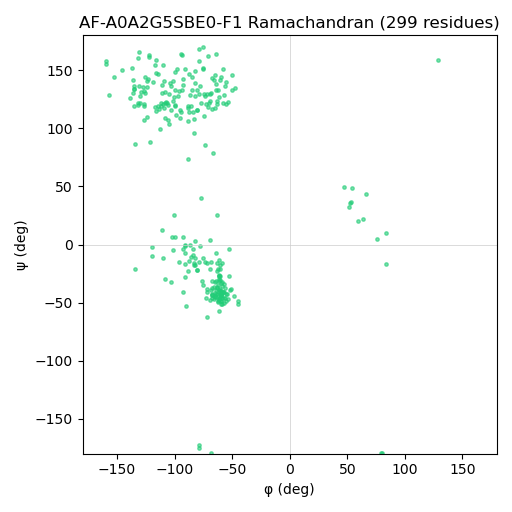3 C C . ARG A 1 226 ? -14.011 5.651 6.926 1.00 89.88 226 ARG A C 1
ATOM 1845 O O . ARG A 1 226 ? -15.107 5.167 7.203 1.00 89.88 226 ARG A O 1
ATOM 1852 N N . GLN A 1 227 ? -12.884 4.952 7.038 1.00 88.81 227 GLN A N 1
ATOM 1853 C CA . GLN A 1 227 ? -12.859 3.545 7.439 1.00 88.81 227 GLN A CA 1
ATOM 1854 C C . GLN A 1 227 ? -11.757 3.233 8.455 1.00 88.81 227 GLN A C 1
ATOM 1856 O O . GLN A 1 227 ? -10.634 3.724 8.343 1.00 88.81 227 GLN A O 1
ATOM 1861 N N . ALA A 1 228 ? -12.069 2.359 9.416 1.00 89.12 228 ALA A N 1
ATOM 1862 C CA . ALA A 1 228 ? -11.091 1.755 10.320 1.00 89.12 228 ALA A CA 1
ATOM 1863 C C . ALA A 1 228 ? -11.315 0.247 10.507 1.00 89.12 228 ALA A C 1
ATOM 1865 O O . ALA A 1 228 ? -12.414 -0.177 10.861 1.00 89.12 228 ALA A O 1
ATOM 1866 N N . ASP A 1 229 ? -10.259 -0.552 10.354 1.00 88.56 229 ASP A N 1
ATOM 1867 C CA . ASP A 1 229 ? -10.191 -1.971 10.717 1.00 88.56 229 ASP A CA 1
ATOM 1868 C C . ASP A 1 229 ? -9.019 -2.196 11.678 1.00 88.56 229 ASP A C 1
ATOM 1870 O O . ASP A 1 229 ? -7.853 -2.075 11.312 1.00 88.56 229 ASP A O 1
ATOM 1874 N N . ILE A 1 230 ? -9.323 -2.477 12.941 1.00 87.75 230 ILE A N 1
ATOM 1875 C CA . ILE A 1 230 ? -8.329 -2.572 14.009 1.00 87.75 230 ILE A CA 1
ATOM 1876 C C . ILE A 1 230 ? -8.301 -3.999 14.536 1.00 87.75 230 ILE A C 1
ATOM 1878 O O . ILE A 1 230 ? -9.243 -4.462 15.175 1.00 87.75 230 ILE A O 1
ATOM 1882 N N . THR A 1 231 ? -7.183 -4.684 14.352 1.00 87.06 231 THR A N 1
ATOM 1883 C CA . THR A 1 231 ? -6.873 -5.927 15.050 1.00 87.06 231 THR A CA 1
ATOM 1884 C C . THR A 1 231 ? -6.048 -5.608 16.286 1.00 87.06 231 THR A C 1
ATOM 1886 O O . THR A 1 231 ? -4.919 -5.138 16.199 1.00 87.06 231 THR A O 1
ATOM 1889 N N . CYS A 1 232 ? -6.622 -5.863 17.453 1.00 84.12 232 CYS A N 1
ATOM 1890 C CA . CYS A 1 232 ? -6.016 -5.610 18.747 1.00 84.12 232 CYS A CA 1
ATOM 1891 C C . CYS A 1 232 ? -5.425 -6.899 19.329 1.00 84.12 232 CYS A C 1
ATOM 1893 O O . CYS A 1 232 ? -6.163 -7.848 19.623 1.00 84.12 232 CYS A O 1
ATOM 1895 N N . SER A 1 233 ? -4.114 -6.895 19.566 1.00 79.56 233 SER A N 1
ATOM 1896 C CA . SER A 1 233 ? -3.413 -7.877 20.390 1.00 79.56 233 SER A CA 1
ATOM 1897 C C . SER A 1 233 ? -3.304 -7.386 21.845 1.00 79.56 233 SER A C 1
ATOM 1899 O O . SER A 1 233 ? -3.125 -6.200 22.139 1.00 79.56 233 SER A O 1
ATOM 1901 N N . GLY A 1 234 ? -3.438 -8.310 22.797 1.00 75.44 234 GLY A N 1
ATOM 1902 C CA . GLY A 1 234 ? -3.319 -8.016 24.227 1.00 75.44 234 GLY A CA 1
ATOM 1903 C C . GLY A 1 234 ? -4.560 -7.380 24.871 1.00 75.44 234 GLY A C 1
ATOM 1904 O O . GLY A 1 234 ? -5.607 -7.188 24.254 1.00 75.44 234 GLY A O 1
ATOM 1905 N N . ARG A 1 235 ? -4.453 -7.088 26.175 1.00 75.44 235 ARG A N 1
ATOM 1906 C CA . ARG A 1 235 ? -5.575 -6.564 26.971 1.00 75.44 235 ARG A CA 1
ATOM 1907 C C . ARG A 1 235 ? -5.782 -5.066 26.713 1.00 75.44 235 ARG A C 1
ATOM 1909 O O . ARG A 1 235 ? -4.852 -4.278 26.876 1.00 75.44 235 ARG A O 1
ATOM 1916 N N . PHE A 1 236 ? -7.018 -4.676 26.419 1.00 78.19 236 PHE A N 1
ATOM 1917 C CA . PHE A 1 236 ? -7.463 -3.287 26.244 1.00 78.19 236 PHE A CA 1
ATOM 1918 C C . PHE A 1 236 ? -8.735 -3.040 27.080 1.00 78.19 236 PHE A C 1
ATOM 1920 O O . PHE A 1 236 ? -9.312 -3.997 27.587 1.00 78.19 236 PHE A O 1
ATOM 1927 N N . ASN A 1 237 ? -9.140 -1.784 27.294 1.00 81.88 237 ASN A N 1
ATOM 1928 C CA . ASN A 1 237 ? -10.323 -1.438 28.088 1.00 81.88 237 ASN A CA 1
ATOM 1929 C C . ASN A 1 237 ? -11.606 -1.399 27.239 1.00 81.88 237 ASN A C 1
ATOM 1931 O O . ASN A 1 237 ? -11.870 -0.430 26.525 1.00 81.88 237 ASN A O 1
ATOM 1935 N N . TYR A 1 238 ? -12.458 -2.409 27.397 1.00 82.38 238 TYR A N 1
ATOM 1936 C CA . TYR A 1 238 ? -13.664 -2.608 26.582 1.00 82.38 238 TYR A CA 1
ATOM 1937 C C . TYR A 1 238 ? -14.666 -1.451 26.680 1.00 82.38 238 TYR A C 1
ATOM 1939 O O . TYR A 1 238 ? -15.315 -1.107 25.687 1.00 82.38 238 TYR A O 1
ATOM 1947 N N . SER A 1 239 ? -14.720 -0.768 27.828 1.00 81.06 239 SER A N 1
ATOM 1948 C CA . SER A 1 239 ? -15.588 0.403 28.019 1.00 81.06 239 SER A CA 1
ATOM 1949 C C . SER A 1 239 ? -15.260 1.553 27.060 1.00 81.06 239 SER A C 1
ATOM 1951 O O . SER A 1 239 ? -16.142 2.333 26.702 1.00 81.06 239 SER A O 1
ATOM 1953 N N . LYS A 1 240 ? -14.011 1.664 26.590 1.00 85.19 240 LYS A N 1
ATOM 1954 C CA . LYS A 1 240 ? -13.591 2.729 25.669 1.00 85.19 240 LYS A CA 1
ATOM 1955 C C . LYS A 1 240 ? -14.164 2.528 24.273 1.00 85.19 240 LYS A C 1
ATOM 1957 O O . LYS A 1 240 ? -14.662 3.493 23.698 1.00 85.19 240 LYS A O 1
ATOM 1962 N N . VAL A 1 241 ? -14.184 1.288 23.775 1.00 86.69 241 VAL A N 1
ATOM 1963 C CA . VAL A 1 241 ? -14.896 0.953 22.528 1.00 86.69 241 VAL A CA 1
ATOM 1964 C C . VAL A 1 241 ? -16.395 1.155 22.707 1.00 86.69 241 VAL A C 1
ATOM 1966 O O . VAL A 1 241 ? -17.010 1.785 21.856 1.00 86.69 241 VAL A O 1
ATOM 1969 N N . GLY A 1 242 ? -16.979 0.714 23.827 1.00 84.88 242 GLY A N 1
ATOM 1970 C CA . GLY A 1 242 ? -18.406 0.935 24.098 1.00 84.88 242 GLY A CA 1
ATOM 1971 C C . GLY A 1 242 ? -18.796 2.420 24.065 1.00 84.88 242 GLY A C 1
ATOM 1972 O O . GLY A 1 242 ? -19.752 2.806 23.393 1.00 84.88 242 GLY A O 1
ATOM 1973 N N . ASN A 1 243 ? -18.006 3.275 24.717 1.00 87.06 243 ASN A N 1
ATOM 1974 C CA . ASN A 1 243 ? -18.210 4.725 24.722 1.00 87.06 243 ASN A CA 1
ATOM 1975 C C . ASN A 1 243 ? -18.035 5.352 23.335 1.00 87.06 243 ASN A C 1
ATOM 1977 O O . ASN A 1 243 ? -18.817 6.226 22.957 1.00 87.06 243 ASN A O 1
ATOM 1981 N N . PHE A 1 244 ? -17.026 4.915 22.579 1.00 90.31 244 PHE A N 1
ATOM 1982 C CA . PHE A 1 244 ? -16.825 5.340 21.196 1.00 90.31 244 PHE A CA 1
ATOM 1983 C C . PHE A 1 244 ? -18.041 4.989 20.330 1.00 90.31 244 PHE A C 1
ATOM 1985 O O . PHE A 1 244 ? -18.617 5.879 19.708 1.00 90.31 244 PHE A O 1
ATOM 1992 N N . LEU A 1 245 ? -18.494 3.731 20.370 1.00 88.62 245 LEU A N 1
ATOM 1993 C CA . LEU A 1 245 ? -19.650 3.257 19.607 1.00 88.62 245 LEU A CA 1
ATOM 1994 C C . LEU A 1 245 ? -20.920 4.031 19.969 1.00 88.62 245 LEU A C 1
ATOM 1996 O O . LEU A 1 245 ? -21.639 4.466 19.074 1.00 88.62 245 LEU A O 1
ATOM 2000 N N . ASN A 1 246 ? -21.167 4.278 21.260 1.00 86.94 246 ASN A N 1
ATOM 2001 C CA . ASN A 1 246 ? -22.300 5.091 21.704 1.00 86.94 246 ASN A CA 1
ATOM 2002 C C . ASN A 1 246 ? -22.240 6.519 21.145 1.00 86.94 246 ASN A C 1
ATOM 2004 O O . ASN A 1 246 ? -23.250 7.041 20.676 1.00 86.94 246 ASN A O 1
ATOM 2008 N N . ARG A 1 247 ? -21.069 7.167 21.164 1.00 88.81 247 ARG A N 1
ATOM 2009 C CA . ARG A 1 247 ? -20.911 8.527 20.623 1.00 88.81 247 ARG A CA 1
ATOM 2010 C C . ARG A 1 247 ? -21.069 8.569 19.107 1.00 88.81 247 ARG A C 1
ATOM 2012 O O . ARG A 1 247 ? -21.748 9.467 18.616 1.00 88.81 247 ARG A O 1
ATOM 2019 N N . TRP A 1 248 ? -20.477 7.617 18.390 1.00 88.56 248 TRP A N 1
ATOM 2020 C CA . TRP A 1 248 ? -20.558 7.530 16.932 1.00 88.56 248 TRP A CA 1
ATOM 2021 C C . TRP A 1 248 ? -21.991 7.240 16.467 1.00 88.56 248 TRP A C 1
ATOM 2023 O O . TRP A 1 248 ? -22.531 7.984 15.655 1.00 88.56 248 TRP A O 1
ATOM 2033 N N . LYS A 1 249 ? -22.671 6.268 17.090 1.00 85.44 249 LYS A N 1
ATOM 2034 C CA . LYS A 1 249 ? -24.091 5.948 16.849 1.00 85.44 249 LYS A CA 1
ATOM 2035 C C . LYS A 1 249 ? -25.020 7.147 17.054 1.00 85.44 249 LYS A C 1
ATOM 2037 O O . LYS A 1 249 ? -25.998 7.296 16.332 1.00 85.44 249 LYS A O 1
ATOM 2042 N N . LEU A 1 250 ? -24.731 7.992 18.044 1.00 86.50 250 LEU A N 1
ATOM 2043 C CA . LEU A 1 250 ? -25.495 9.213 18.322 1.00 86.50 250 LEU A CA 1
ATOM 2044 C C . LEU A 1 250 ? -25.090 10.399 17.430 1.00 86.50 250 LEU A C 1
ATOM 2046 O O . LEU A 1 250 ? -25.570 11.508 17.657 1.00 86.50 250 LEU A O 1
ATOM 2050 N N . GLY A 1 251 ? -24.173 10.206 16.477 1.00 84.00 251 GLY A N 1
ATOM 2051 C CA . GLY A 1 251 ? -23.656 11.269 15.618 1.00 84.00 251 GLY A CA 1
ATOM 2052 C C . GLY A 1 251 ? -22.886 12.352 16.378 1.00 84.00 251 GLY A C 1
ATOM 2053 O O . GLY A 1 251 ? -22.776 13.467 15.888 1.00 84.00 251 GLY A O 1
ATOM 2054 N N . LYS A 1 252 ? -22.372 12.061 17.581 1.00 86.25 252 LYS A N 1
ATOM 2055 C CA . LYS A 1 252 ? -21.664 13.022 18.454 1.00 86.25 252 LYS A CA 1
ATOM 2056 C C . LYS A 1 252 ? -20.143 13.037 18.255 1.00 86.25 252 LYS A C 1
ATOM 2058 O O . LYS A 1 252 ? -19.448 13.768 18.962 1.00 86.25 252 LYS A O 1
ATOM 2063 N N . ALA A 1 253 ? -19.606 12.167 17.402 1.00 83.81 253 ALA A N 1
ATOM 2064 C CA . ALA A 1 253 ? -18.181 12.080 17.096 1.00 83.81 253 ALA A CA 1
ATOM 2065 C C . ALA A 1 253 ? -17.954 11.359 15.758 1.00 83.81 253 ALA A C 1
ATOM 2067 O O . ALA A 1 253 ? -18.777 10.529 15.374 1.00 83.81 253 ALA A O 1
ATOM 2068 N N . HIS A 1 254 ? -16.818 11.639 15.107 1.00 84.19 254 HIS A N 1
ATOM 2069 C CA . HIS A 1 254 ? -16.327 10.930 13.914 1.00 84.19 254 HIS A CA 1
ATOM 2070 C C . HIS A 1 254 ? -17.344 10.871 12.759 1.00 84.19 254 HIS A C 1
ATOM 2072 O O . HIS A 1 254 ? -17.594 9.818 12.188 1.00 84.19 254 HIS A O 1
ATOM 2078 N N . HIS A 1 255 ? -17.940 12.014 12.405 1.00 81.12 255 HIS A N 1
ATOM 2079 C CA . HIS A 1 255 ? -19.043 12.108 11.431 1.00 81.12 255 HIS A CA 1
ATOM 2080 C C . HIS A 1 255 ? -18.701 11.615 10.013 1.00 81.12 255 HIS A C 1
ATOM 2082 O O . HIS A 1 255 ? -19.609 11.305 9.250 1.00 81.12 255 HIS A O 1
ATOM 2088 N N . LYS A 1 256 ? -17.411 11.565 9.657 1.00 88.94 256 LYS A N 1
ATOM 2089 C CA . LYS A 1 256 ? -16.927 11.036 8.372 1.00 88.94 256 LYS A CA 1
ATOM 2090 C C . LYS A 1 256 ? -16.772 9.514 8.367 1.00 88.94 256 LYS A C 1
ATOM 2092 O O . LYS A 1 256 ? -16.674 8.936 7.293 1.00 88.94 256 LYS A O 1
ATOM 2097 N N . LEU A 1 257 ? -16.722 8.879 9.539 1.00 89.25 257 LEU A N 1
ATOM 2098 C CA . LEU A 1 257 ? -16.501 7.445 9.662 1.00 89.25 257 LEU A CA 1
ATOM 2099 C C . LEU A 1 257 ? -17.757 6.693 9.212 1.00 89.25 257 LEU A C 1
ATOM 2101 O O . LEU A 1 257 ? -18.833 6.865 9.783 1.00 89.25 257 LEU A O 1
ATOM 2105 N N . GLU A 1 258 ? -17.592 5.847 8.204 1.00 88.62 258 GLU A N 1
ATOM 2106 C CA . GLU A 1 258 ? -18.635 5.046 7.557 1.00 88.62 258 GLU A CA 1
ATOM 2107 C C . GLU A 1 258 ? -18.519 3.561 7.906 1.00 88.62 258 GLU A C 1
ATOM 2109 O O . GLU A 1 258 ? -19.524 2.850 7.942 1.00 88.62 258 GLU A O 1
ATOM 2114 N N . TYR A 1 259 ? -17.300 3.086 8.171 1.00 86.06 259 TYR A N 1
ATOM 2115 C CA . TYR A 1 259 ? -17.030 1.701 8.536 1.00 86.06 259 TYR A CA 1
ATOM 2116 C C . TYR A 1 259 ? -16.065 1.617 9.712 1.00 86.06 259 TYR A C 1
ATOM 2118 O O . TYR A 1 259 ? -15.005 2.244 9.723 1.00 86.06 259 TYR A O 1
ATOM 2126 N N . PHE A 1 260 ? -16.408 0.769 10.676 1.00 87.44 260 PHE A N 1
ATOM 2127 C CA . PHE A 1 260 ? -15.554 0.462 11.808 1.00 87.44 260 PHE A CA 1
ATOM 2128 C C . PHE A 1 260 ? -15.599 -1.031 12.119 1.00 87.44 260 PHE A C 1
ATOM 2130 O O . PHE A 1 260 ? -16.666 -1.598 12.366 1.00 87.44 260 PHE A O 1
ATOM 2137 N N . LYS A 1 261 ? -14.427 -1.657 12.166 1.00 87.06 261 LYS A N 1
ATOM 2138 C CA . LYS A 1 261 ? -14.232 -3.035 12.602 1.00 87.06 261 LYS A CA 1
ATOM 2139 C C . LYS A 1 261 ? -13.155 -3.077 13.669 1.00 87.06 261 LYS A C 1
ATOM 2141 O O . LYS A 1 261 ? -12.100 -2.469 13.536 1.00 87.06 261 LYS A O 1
ATOM 2146 N N . VAL A 1 262 ? -13.422 -3.836 14.727 1.00 85.69 262 VAL A N 1
ATOM 2147 C CA . VAL A 1 262 ? -12.437 -4.123 15.766 1.00 85.69 262 VAL A CA 1
ATOM 2148 C C . VAL A 1 262 ? -12.413 -5.618 16.059 1.00 85.69 262 VAL A C 1
ATOM 2150 O O . VAL A 1 262 ? -13.419 -6.220 16.433 1.00 85.69 262 VAL A O 1
ATOM 2153 N N . GLN A 1 263 ? -11.254 -6.238 15.867 1.00 84.75 263 GLN A N 1
ATOM 2154 C CA . GLN A 1 263 ? -10.990 -7.626 16.214 1.00 84.75 263 GLN A CA 1
ATOM 2155 C C . GLN A 1 263 ? -10.168 -7.664 17.494 1.00 84.75 263 GLN A C 1
ATOM 2157 O O . GLN A 1 263 ? -9.037 -7.201 17.533 1.00 84.75 263 GLN A O 1
ATOM 2162 N N . ILE A 1 264 ? -10.741 -8.220 18.555 1.00 79.12 264 ILE A N 1
ATOM 2163 C CA . ILE A 1 264 ? -10.088 -8.310 19.863 1.00 79.12 264 ILE A CA 1
ATOM 2164 C C . ILE A 1 264 ? -9.638 -9.751 20.085 1.00 79.12 264 ILE A C 1
ATOM 2166 O O . ILE A 1 264 ? -10.489 -10.654 20.104 1.00 79.12 264 ILE A O 1
ATOM 2170 N N . GLN A 1 265 ? -8.328 -9.948 20.260 1.00 75.19 265 GLN A N 1
ATOM 2171 C CA . GLN A 1 265 ? -7.725 -11.222 20.648 1.00 75.19 265 GLN A CA 1
ATOM 2172 C C . GLN A 1 265 ? -7.803 -11.382 22.176 1.00 75.19 265 GLN A C 1
ATOM 2174 O O . GLN A 1 265 ? -7.118 -10.686 22.921 1.00 75.19 265 GLN A O 1
ATOM 2179 N N . GLY A 1 266 ? -8.675 -12.275 22.650 1.00 73.25 266 GLY A N 1
ATOM 2180 C CA . GLY A 1 266 ? -8.908 -12.536 24.076 1.00 73.25 266 GLY A CA 1
ATOM 2181 C C . GLY A 1 266 ? -10.386 -12.478 24.468 1.00 73.25 266 GLY A C 1
ATOM 2182 O O . GLY A 1 266 ? -11.207 -11.876 23.773 1.00 73.25 266 GLY A O 1
ATOM 2183 N N . ASN A 1 267 ? -10.719 -13.121 25.590 1.00 74.12 267 ASN A N 1
ATOM 2184 C CA . ASN A 1 267 ? -12.098 -13.225 26.085 1.00 74.12 267 ASN A CA 1
ATOM 2185 C C . ASN A 1 267 ? -12.448 -12.168 27.142 1.00 74.12 267 ASN A C 1
ATOM 2187 O O . ASN A 1 267 ? -13.630 -11.963 27.414 1.00 74.12 267 ASN A O 1
ATOM 2191 N N . THR A 1 268 ? -11.444 -11.497 27.714 1.00 76.12 268 THR A N 1
ATOM 2192 C CA . THR A 1 268 ? -11.609 -10.482 28.761 1.00 76.12 268 THR A CA 1
ATOM 2193 C C . THR A 1 268 ? -10.715 -9.267 28.528 1.00 76.12 268 THR A C 1
ATOM 2195 O O . THR A 1 268 ? -9.618 -9.375 27.973 1.00 76.12 268 THR A O 1
ATOM 2198 N N . ASP A 1 269 ? -11.170 -8.118 29.013 1.00 76.69 269 ASP A N 1
ATOM 2199 C CA . ASP A 1 269 ? -10.481 -6.831 28.959 1.00 76.69 269 ASP A CA 1
ATOM 2200 C C . ASP A 1 269 ? -9.379 -6.696 30.040 1.00 76.69 269 ASP A C 1
ATOM 2202 O O . ASP A 1 269 ? -9.065 -7.645 30.766 1.00 76.69 269 ASP A O 1
ATOM 2206 N N . ARG A 1 270 ? -8.748 -5.515 30.152 1.00 72.75 270 ARG A N 1
ATOM 2207 C CA . ARG A 1 270 ? -7.731 -5.231 31.194 1.00 72.75 270 ARG A CA 1
ATOM 2208 C C . ARG A 1 270 ? -8.260 -5.330 32.632 1.00 72.75 270 ARG A C 1
ATOM 2210 O O . ARG A 1 270 ? -7.474 -5.630 33.525 1.00 72.75 270 ARG A O 1
ATOM 2217 N N . ASN A 1 271 ? -9.552 -5.098 32.830 1.00 77.44 271 ASN A N 1
ATOM 2218 C CA . ASN A 1 271 ? -10.260 -5.097 34.107 1.00 77.44 271 ASN A CA 1
ATOM 2219 C C . ASN A 1 271 ? -11.028 -6.411 34.363 1.00 77.44 271 ASN A C 1
ATOM 2221 O O . ASN A 1 271 ? -11.765 -6.502 35.340 1.00 77.44 271 ASN A O 1
ATOM 2225 N N . GLY A 1 272 ? -10.873 -7.424 33.501 1.00 75.75 272 GLY A N 1
ATOM 2226 C CA . GLY A 1 272 ? -11.570 -8.708 33.614 1.00 75.75 272 GLY A CA 1
ATOM 2227 C C . GLY A 1 272 ? -12.987 -8.723 33.029 1.00 75.75 272 GLY A C 1
ATOM 2228 O O . GLY A 1 272 ? -13.700 -9.705 33.217 1.00 75.75 272 GLY A O 1
ATOM 2229 N N . ILE A 1 273 ? -13.400 -7.680 32.304 1.00 78.06 273 ILE A N 1
ATOM 2230 C CA . ILE A 1 273 ? -14.731 -7.590 31.693 1.00 78.06 273 ILE A CA 1
ATOM 2231 C C . ILE A 1 273 ? -14.806 -8.523 30.475 1.00 78.06 273 ILE A C 1
ATOM 2233 O O . ILE A 1 273 ? -13.958 -8.416 29.583 1.00 78.06 273 ILE A O 1
ATOM 2237 N N . PRO A 1 274 ? -15.810 -9.411 30.385 1.00 79.00 274 PRO A N 1
ATOM 2238 C CA . PRO A 1 274 ? -16.018 -10.274 29.228 1.00 79.00 274 PRO A CA 1
ATOM 2239 C C . PRO A 1 274 ? -16.243 -9.513 27.913 1.00 79.00 274 PRO A C 1
ATOM 2241 O O . PRO A 1 274 ? -16.934 -8.498 27.850 1.00 79.00 274 PRO A O 1
ATOM 2244 N N . LYS A 1 275 ? -15.730 -10.061 26.807 1.00 75.50 275 LYS A N 1
ATOM 2245 C CA . LYS A 1 275 ? -15.882 -9.485 25.454 1.00 75.50 275 LYS A CA 1
ATOM 2246 C C . LYS A 1 275 ? -17.340 -9.353 25.020 1.00 75.50 275 LYS A C 1
ATOM 2248 O O . LYS A 1 275 ? -17.683 -8.414 24.304 1.00 75.50 275 LYS A O 1
ATOM 2253 N N . VAL A 1 276 ? -18.187 -10.281 25.464 1.00 74.88 276 VAL A N 1
ATOM 2254 C CA . VAL A 1 276 ? -19.625 -10.290 25.162 1.00 74.88 276 VAL A CA 1
ATOM 2255 C C . VAL A 1 276 ? -20.333 -9.031 25.674 1.00 74.88 276 VAL A C 1
ATOM 2257 O O . VAL A 1 276 ? -21.290 -8.575 25.051 1.00 74.88 276 VAL A O 1
ATOM 2260 N N . ASP A 1 277 ? -19.808 -8.399 26.724 1.00 76.62 277 ASP A N 1
ATOM 2261 C CA . ASP A 1 277 ? -20.458 -7.252 27.349 1.00 76.62 277 ASP A CA 1
ATOM 2262 C C . ASP A 1 277 ? -20.255 -5.944 26.579 1.00 76.62 277 ASP A C 1
ATOM 2264 O O . ASP A 1 277 ? -21.026 -5.008 26.773 1.00 76.62 277 ASP A O 1
ATOM 2268 N N . ILE A 1 278 ? -19.300 -5.866 25.638 1.00 77.50 278 ILE A N 1
ATOM 2269 C CA . ILE A 1 278 ? -19.080 -4.664 24.802 1.00 77.50 278 ILE A CA 1
ATOM 2270 C C . ILE A 1 278 ? -20.367 -4.244 24.081 1.00 77.50 278 ILE A C 1
ATOM 2272 O O . ILE A 1 278 ? -20.688 -3.055 24.018 1.00 77.50 278 ILE A O 1
ATOM 2276 N N . LEU A 1 279 ? -21.110 -5.215 23.545 1.00 75.19 279 LEU A N 1
ATOM 2277 C CA . LEU A 1 279 ? -22.357 -4.953 22.826 1.00 75.19 279 LEU A CA 1
ATOM 2278 C C . LEU A 1 279 ? -23.442 -4.424 23.768 1.00 75.19 279 LEU A C 1
ATOM 2280 O O . LEU A 1 279 ? -24.173 -3.506 23.392 1.00 75.19 279 LEU A O 1
ATOM 2284 N N . ASN A 1 280 ? -23.490 -4.943 24.998 1.00 77.25 280 ASN A N 1
ATOM 2285 C CA . ASN A 1 280 ? -24.395 -4.467 26.041 1.00 77.25 280 ASN A CA 1
ATOM 2286 C C . ASN A 1 280 ? -24.059 -3.018 26.431 1.00 77.25 280 ASN A C 1
ATOM 2288 O O . ASN A 1 280 ? -24.954 -2.176 26.462 1.00 77.25 280 ASN A O 1
ATOM 2292 N N . TYR A 1 281 ? -22.773 -2.690 26.619 1.00 72.94 281 TYR A N 1
ATOM 2293 C CA . TYR A 1 281 ? -22.317 -1.320 26.900 1.00 72.94 281 TYR A CA 1
ATOM 2294 C C . TYR A 1 281 ? -22.672 -0.325 25.786 1.00 72.94 281 TYR A C 1
ATOM 2296 O O . TYR A 1 281 ? -23.046 0.815 26.065 1.00 72.94 281 TYR A O 1
ATOM 2304 N N . ALA A 1 282 ? -22.557 -0.739 24.523 1.00 73.12 282 ALA A N 1
ATOM 2305 C CA . ALA A 1 282 ? -22.870 0.100 23.364 1.00 73.12 282 ALA A CA 1
ATOM 2306 C C . ALA A 1 282 ? -24.370 0.111 22.993 1.00 73.12 282 ALA A C 1
ATOM 2308 O O . ALA A 1 282 ? -24.781 0.789 22.046 1.00 73.12 282 ALA A O 1
ATOM 2309 N N . GLY A 1 283 ? -25.203 -0.683 23.680 1.00 75.06 283 GLY A N 1
ATOM 2310 C CA . GLY A 1 283 ? -26.601 -0.891 23.298 1.00 75.06 283 GLY A CA 1
ATOM 2311 C C . GLY A 1 283 ? -26.743 -1.339 21.836 1.00 75.06 283 GLY A C 1
ATOM 2312 O O . GLY A 1 283 ? -27.639 -0.875 21.117 1.00 75.06 283 GLY A O 1
ATOM 2313 N N . CYS A 1 284 ? -25.806 -2.164 21.365 1.00 76.12 284 CYS A N 1
ATOM 2314 C CA . CYS A 1 284 ? -25.761 -2.699 20.010 1.00 76.12 284 CYS A CA 1
ATOM 2315 C C . CYS A 1 284 ? -26.450 -4.063 19.979 1.00 76.12 284 CYS A C 1
ATOM 2317 O O . CYS A 1 284 ? -26.190 -4.924 20.816 1.00 76.12 284 CYS A O 1
ATOM 2319 N N . LYS A 1 285 ? -27.321 -4.278 18.991 1.00 75.19 285 LYS A N 1
ATOM 2320 C CA . LYS A 1 285 ? -27.938 -5.587 18.752 1.00 75.19 285 LYS A CA 1
ATOM 2321 C C . LYS A 1 285 ? -27.041 -6.411 17.836 1.00 75.19 285 LYS A C 1
ATOM 2323 O O . LYS A 1 285 ? -26.395 -5.858 16.947 1.00 75.19 285 LYS A O 1
ATOM 2328 N N . LYS A 1 286 ? -27.028 -7.727 18.038 1.00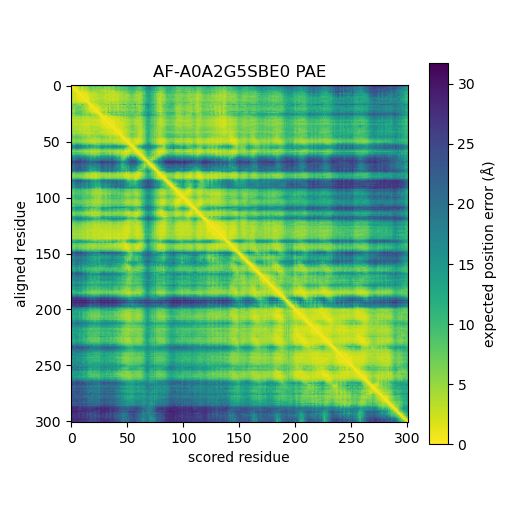 73.19 286 LYS A N 1
ATOM 2329 C CA . LYS A 1 286 ? -26.387 -8.649 17.099 1.00 73.19 286 LYS A CA 1
ATOM 2330 C C . LYS A 1 286 ? -27.125 -8.570 15.755 1.00 73.19 286 LYS A C 1
ATOM 2332 O O . LYS A 1 286 ? -28.356 -8.562 15.737 1.00 73.19 286 LYS A O 1
ATOM 2337 N N . LEU A 1 287 ? -26.376 -8.465 14.661 1.00 68.50 287 LEU A N 1
ATOM 2338 C CA . LEU A 1 287 ? -26.928 -8.612 13.315 1.00 68.50 287 LEU A CA 1
ATOM 2339 C C . LEU A 1 287 ? -27.364 -10.067 13.106 1.00 68.50 287 LEU A C 1
ATOM 2341 O O . LEU A 1 287 ? -26.742 -10.990 13.629 1.00 68.50 287 LEU A O 1
ATOM 2345 N N . ASP A 1 288 ? -28.463 -10.236 12.382 1.00 67.19 288 ASP A N 1
ATOM 2346 C CA . ASP A 1 288 ? -28.926 -11.528 11.883 1.00 67.19 288 ASP A CA 1
ATOM 2347 C C . ASP A 1 288 ? -27.986 -11.958 10.750 1.00 67.19 288 ASP A C 1
ATOM 2349 O O . ASP A 1 288 ? -27.727 -11.157 9.850 1.00 67.19 288 ASP A O 1
ATOM 2353 N N . ASP A 1 289 ? -27.470 -13.187 10.796 1.00 60.25 289 ASP A N 1
ATOM 2354 C CA . ASP A 1 289 ? -26.484 -13.699 9.832 1.00 60.25 289 ASP A CA 1
ATOM 2355 C C . ASP A 1 289 ? -27.025 -13.700 8.382 1.00 60.25 289 ASP A C 1
ATOM 2357 O O . ASP A 1 289 ? -26.251 -13.737 7.428 1.00 60.25 289 ASP A O 1
ATOM 2361 N N . SER A 1 290 ? -28.351 -13.600 8.207 1.00 57.00 290 SER A N 1
ATOM 2362 C CA . SER A 1 290 ? -29.032 -13.468 6.910 1.00 57.00 290 SER A CA 1
ATOM 2363 C C . SER A 1 290 ? -29.121 -12.032 6.364 1.00 57.00 290 SER A C 1
ATOM 2365 O O . SER A 1 290 ? -29.528 -11.830 5.218 1.00 57.00 290 SER A O 1
ATOM 2367 N N . ARG A 1 291 ? -28.760 -11.015 7.160 1.00 54.84 291 ARG A N 1
ATOM 2368 C CA . ARG A 1 291 ? -28.826 -9.599 6.772 1.00 54.84 291 ARG A CA 1
ATOM 2369 C C . ARG A 1 291 ? -27.429 -9.065 6.497 1.00 54.84 291 ARG A C 1
ATOM 2371 O O . ARG A 1 291 ? -26.652 -8.806 7.413 1.00 54.84 291 ARG A O 1
ATOM 2378 N N . TYR A 1 292 ? -27.134 -8.845 5.222 1.00 53.94 292 TYR A N 1
ATOM 2379 C CA . TYR A 1 292 ? -25.911 -8.165 4.813 1.00 53.94 292 TYR A CA 1
ATOM 2380 C C . TYR A 1 292 ? -25.907 -6.719 5.326 1.00 53.94 292 TYR A C 1
ATOM 2382 O O . TYR A 1 292 ? -26.929 -6.028 5.305 1.00 53.94 292 TYR A O 1
ATOM 2390 N N . GLY A 1 293 ? -24.747 -6.272 5.812 1.00 57.06 293 GLY A N 1
ATOM 2391 C CA . GLY A 1 293 ? -24.520 -4.860 6.107 1.00 57.06 293 GLY A CA 1
ATOM 2392 C C . GLY A 1 293 ? -24.581 -4.010 4.831 1.00 57.06 293 GLY A C 1
ATOM 2393 O O . GLY A 1 293 ? -24.512 -4.555 3.727 1.00 57.06 293 GLY A O 1
ATOM 2394 N N . PRO A 1 294 ? -24.719 -2.680 4.954 1.00 55.19 294 PRO A N 1
ATOM 2395 C CA . PRO A 1 294 ? -24.697 -1.791 3.798 1.00 55.19 294 PRO A CA 1
ATOM 2396 C C . PRO A 1 294 ? -23.405 -1.974 2.989 1.00 55.19 294 PRO A C 1
ATOM 2398 O O . PRO A 1 294 ? -22.316 -2.065 3.552 1.00 55.19 294 PRO A O 1
ATOM 2401 N N . SER A 1 295 ? -23.526 -2.021 1.662 1.00 48.53 295 SER A N 1
ATOM 2402 C CA . SER A 1 295 ? -22.375 -2.055 0.757 1.00 48.53 295 SER A CA 1
ATOM 2403 C C . SER A 1 295 ? -21.565 -0.767 0.910 1.00 48.53 295 SER A C 1
ATOM 2405 O O . SER A 1 295 ? -22.091 0.328 0.712 1.00 48.53 295 SER A O 1
ATOM 2407 N N . HIS A 1 296 ? -20.290 -0.888 1.275 1.00 54.50 296 HIS A N 1
ATOM 2408 C CA . HIS A 1 296 ? -19.406 0.263 1.448 1.00 54.50 296 HIS A CA 1
ATOM 2409 C C . HIS A 1 296 ? -18.785 0.686 0.111 1.00 54.50 296 HIS A C 1
ATOM 2411 O O . HIS A 1 296 ? -18.470 -0.149 -0.734 1.00 54.50 296 HIS A O 1
ATOM 2417 N N . SER A 1 297 ? -18.611 1.998 -0.075 1.00 43.84 297 SER A N 1
ATOM 2418 C CA . SER A 1 297 ? -18.148 2.602 -1.336 1.00 43.84 297 SER A CA 1
ATOM 2419 C C . SER A 1 297 ? -16.649 2.425 -1.615 1.00 43.84 297 SER A C 1
ATOM 2421 O O . SER A 1 297 ? -16.211 2.678 -2.734 1.00 43.84 297 SER A O 1
ATOM 2423 N N . ILE A 1 298 ? -15.865 1.978 -0.627 1.00 50.06 298 ILE A N 1
ATOM 2424 C CA . ILE A 1 298 ? -14.415 1.785 -0.751 1.00 50.06 298 ILE A CA 1
ATOM 2425 C C . ILE A 1 298 ? -14.076 0.347 -0.319 1.00 50.06 298 ILE A C 1
ATOM 2427 O O . ILE A 1 298 ? -14.400 -0.021 0.816 1.00 50.06 298 ILE A O 1
ATOM 2431 N N . PRO A 1 299 ? -13.475 -0.475 -1.200 1.00 48.47 299 PRO A N 1
ATOM 2432 C CA . PRO A 1 299 ? -12.875 -1.755 -0.836 1.00 48.47 299 PRO A CA 1
ATOM 2433 C C . PRO A 1 299 ? -11.831 -1.595 0.269 1.00 48.47 299 PRO A C 1
ATOM 2435 O O . PRO A 1 299 ? -10.999 -0.696 0.194 1.00 48.47 299 PRO A O 1
ATOM 2438 N N . PHE A 1 300 ? -11.798 -2.525 1.224 1.00 48.91 300 PHE A N 1
ATOM 2439 C CA . PHE A 1 300 ? -10.532 -2.805 1.903 1.00 48.91 300 PHE A CA 1
ATOM 2440 C C . PHE A 1 300 ? -9.539 -3.318 0.853 1.00 48.91 300 PHE A C 1
ATOM 2442 O O . PHE A 1 300 ? -9.919 -4.139 0.013 1.00 48.91 300 PHE A O 1
ATOM 2449 N N . ALA A 1 301 ? -8.325 -2.765 0.871 1.00 44.84 301 ALA A N 1
ATOM 2450 C CA . ALA A 1 301 ? -7.212 -3.200 0.032 1.00 44.84 301 ALA A CA 1
ATOM 2451 C C . ALA A 1 301 ? -6.819 -4.653 0.334 1.00 44.84 301 ALA A C 1
ATOM 2453 O O . ALA A 1 301 ? -6.898 -5.054 1.518 1.00 44.84 301 ALA A O 1
#

Nearest PDB structures (fol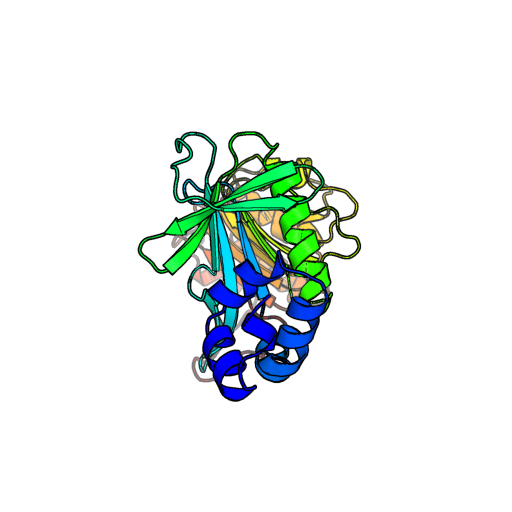dseek):
  4ise-assembly1_A  TM=2.350E-01  e=1.165E-01  Homo sapiens
  7krv-assembly1_B  TM=4.149E-01  e=1.428E+00  Escherichia coli K-12
  7phb-assembly1_P  TM=2.654E-01  e=1.513E+00  Mycoplasmoides pneumoniae M129
  7pkq-assembly1_q  TM=2.203E-01  e=2.147E+00  Chlamydomonas reinhardtii
  1r9c-assembly1_A  TM=2.594E-01  e=3.627E+00  Mesorhizobium loti

Organism: NCBI:txid1611254

pLDDT: mean 75.02, std 11.12, range [38.22, 90.31]

Sequence (301 aa):
MKLLEFPVLVQQMIFEEMTNVVLLLFGSFNVKEMIKLTQRKRLNNLGSMVFCTGSPNEEVYISNIIYNQVKPVREIQEPILGIAGGYMKVEKDWFQVKMCGELIYFQISDIYRPILCYSNCNKEILIKCLHRCLHDFFGGEIEYQWWTHANKIVFPEVEDLTICIKANSPKAFWGALPQNISIKHFEGYDLMMDPLKNSDFYKTECLQLHVFGSVVEDVLRNIEGRQADITCSGRFNYSKVGNFLNRWKLGKAHHKLEYFKVQIQGNTDRNGIPKVDILNYAGCKKLDDSRYGPSHSIPFA